Protein AF-A0A171AFI2-F1 (afdb_monomer)

Secondary structure (DSSP, 8-state):
--HHHHHHHHHHHHHHHHHHTTTTSPPPSSGGGTSHHHHHHHHHHHHHHHHHHSS-EEEEETTEEEEEE--HHHHHHHHHHHHHHHHHHIIIIIS-SSHHHHHHHHHHHHHHHHHHHTTS---SHHHHHHHHHHHHHHHHHHHHHHH-HHHHHS-HHHHHHHTTT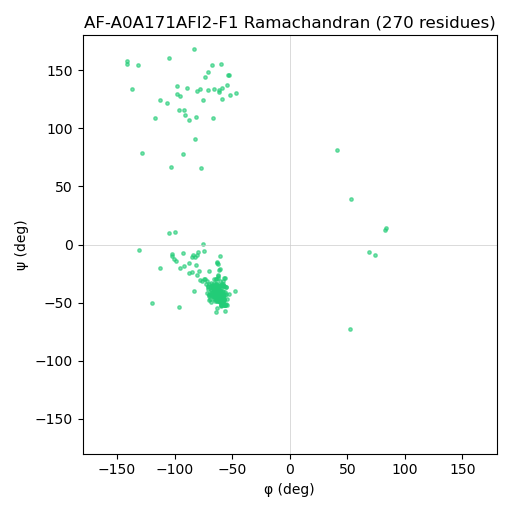-TTTT--HHHHHHHTT--HHHHHHHHHHHHHHHTT-HHHHHHHHH--SHHHHHHHHHHHHHHHHHHHHHHHHHHHHH-GGGHHHHHH-HHHHHHHHHHHHHHHH---

Foldseek 3Di:
DPPLLVLLVLLLVLLVLLLVLCPPVDQDPDPLLVPLSVLLVLLSVLSVVLSVLLDFDWDDDPPDTRDTARPLLSLLLSLLVSLLSLLLSCCQQFLDPDPLSNLLLVLLQLLLVLLVVVVDDQDDPVSVVVNVVSVVVNVVSVVSLVPRPVSVPDDPVQVVCSNNSNSCRPDDSLNSCVSLLFDSVLCVVSSVQSVCSVVVNVVVVVLVVVQPDHVSRSVSSVVSSLSSLLSSLSSVVRVCSSPVSSVVSLVVCVVSVVSSVVSVVVRNPDDD

Sequence (272 aa):
MLEKDKILNLLIEHSINIGNSLAGKGYPSSELKRYGEPLALKTVHHICSIQRLCVPKAFVHSTVLFQEVIDFPSIAALTRTALESYLTFNYIFVAPQSVEEKEFRYYCWDLAGYIERENFPTATEESVKRHAKEQEEKTEIFQKLACNSIYKNISAEGKKKILKGNWRVFKSWRDLAIESGLPKQYFDVIYSYMSSYSHSGRLCVMQIEQSRDIISQKAMADLYIQFCLEILARLIHDYILYMPDSKHVHEVNHEAAFYTELYYKIGNQIKF

Radius of gyration: 20.62 Å; Cα contacts (8 Å, |Δi|>4): 294; chains: 1; bounding box: 53×45×52 Å

pLDDT: mean 91.16, std 8.86, range [48.78, 98.38]

Solvent-accessible surface area (backbone atoms only — not comparable to full-atom values): 14743 Å² total; per-residue (Å²): 136,73,56,68,63,50,51,45,50,46,50,51,53,48,52,48,50,38,56,55,72,48,60,91,52,81,73,69,93,47,74,80,66,63,58,44,54,61,33,50,47,50,21,52,52,36,49,57,50,36,62,67,38,69,48,74,43,57,50,74,54,102,87,45,76,44,72,68,39,35,54,36,62,59,37,32,34,37,49,46,54,21,49,53,31,43,40,49,32,39,57,35,66,51,64,43,92,43,70,70,52,25,50,51,38,40,44,31,42,55,47,15,54,53,55,55,53,70,76,52,87,71,87,44,74,66,46,48,56,48,49,57,54,50,53,53,53,48,51,53,44,50,54,56,45,68,71,34,66,69,60,64,72,46,52,73,69,53,53,54,39,39,78,69,36,39,37,59,70,96,51,52,73,66,52,40,36,42,72,73,60,37,43,64,72,50,49,54,55,53,52,50,57,23,47,23,47,70,67,72,32,70,67,41,53,53,52,53,73,70,37,79,47,63,68,51,20,46,56,55,34,52,57,50,49,54,50,49,44,28,51,48,20,46,47,50,57,47,46,30,72,65,40,59,88,32,40,63,60,47,69,73,37,56,68,54,41,52,50,29,53,50,28,39,48,49,56,60,63,62,76,130

InterPro domains:
  IPR043733 Family of unknown function DUF5677 [PF18928] (72-201)

Mean predicted aligned error: 5.13 Å

Nearest PDB structures (foldseek):
  5etz-assembly1_A  TM=3.620E-01  e=1.457E-01  Natronomonas pharaonis DSM 2160
  7d7q-assembly1_B  TM=2.984E-01  e=4.195E-01  Salpingoeca rosetta
  7na8-assembly1_R  TM=2.366E-01  e=1.913E+00  Homo sapiens
  5vex-assembly1_A  TM=2.218E-01  e=2.764E+00  Homo sapiens

Organism: NCBI:txid681398

Structure (mmCIF, N/CA/C/O backbone):
data_AF-A0A171AFI2-F1
#
_entry.id   AF-A0A171AFI2-F1
#
loop_
_atom_site.group_PDB
_atom_site.id
_atom_site.type_symbol
_atom_site.label_atom_id
_atom_site.label_alt_id
_atom_site.label_comp_id
_atom_site.label_asym_id
_atom_site.label_entity_id
_atom_site.label_seq_id
_atom_site.pdbx_PDB_ins_code
_atom_site.Cartn_x
_atom_site.Cartn_y
_atom_site.Cartn_z
_atom_site.occupancy
_atom_site.B_iso_or_equiv
_atom_site.auth_seq_id
_atom_site.auth_comp_id
_atom_site.auth_asym_id
_atom_site.auth_atom_id
_atom_site.pdbx_PDB_model_num
ATOM 1 N N . MET A 1 1 ? 9.188 -3.418 -25.297 1.00 48.78 1 MET A N 1
ATOM 2 C CA . MET A 1 1 ? 9.674 -2.314 -24.436 1.00 48.78 1 MET A CA 1
ATOM 3 C C . MET A 1 1 ? 8.798 -1.052 -24.469 1.00 48.78 1 MET A C 1
ATOM 5 O O . MET A 1 1 ? 9.008 -0.200 -23.632 1.00 48.78 1 MET A O 1
ATOM 9 N N . LEU A 1 2 ? 7.812 -0.910 -25.373 1.00 60.53 2 LEU A N 1
ATOM 10 C CA . LEU A 1 2 ? 6.981 0.308 -25.479 1.00 60.53 2 LEU A CA 1
ATOM 11 C C . LEU A 1 2 ? 5.577 0.194 -24.862 1.00 60.53 2 LEU A C 1
ATOM 13 O O . LEU A 1 2 ? 4.879 1.194 -24.815 1.00 60.53 2 LEU A O 1
ATOM 17 N N . GLU A 1 3 ? 5.132 -0.990 -24.442 1.00 84.31 3 GLU A N 1
ATOM 18 C CA . GLU A 1 3 ? 3.712 -1.218 -24.134 1.00 84.31 3 GLU A CA 1
ATOM 19 C C . GLU A 1 3 ? 3.388 -1.070 -22.640 1.00 84.31 3 GLU A C 1
ATOM 21 O O . GLU A 1 3 ? 2.567 -0.233 -22.288 1.00 84.31 3 GLU A O 1
ATOM 26 N N . LYS A 1 4 ? 4.091 -1.783 -21.744 1.00 90.38 4 LYS A N 1
ATOM 27 C CA . LYS A 1 4 ? 3.838 -1.703 -20.290 1.00 90.38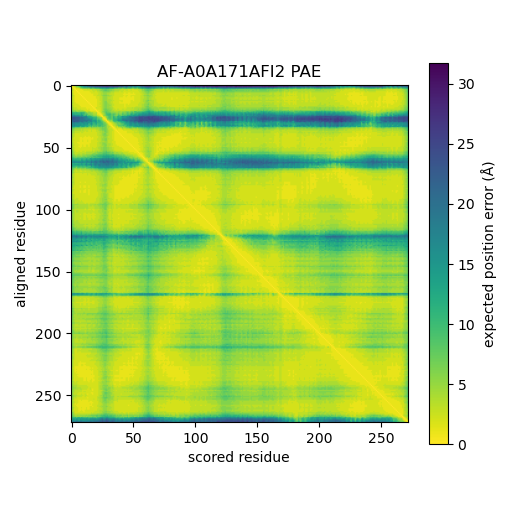 4 LYS A CA 1
ATOM 28 C C . LYS A 1 4 ? 4.042 -0.303 -19.716 1.00 90.38 4 LYS A C 1
ATOM 30 O O . LYS A 1 4 ? 3.234 0.132 -18.908 1.00 90.38 4 LYS A O 1
ATOM 35 N N . ASP A 1 5 ? 5.077 0.408 -20.160 1.00 90.88 5 ASP A N 1
ATOM 36 C CA . ASP A 1 5 ? 5.338 1.782 -19.718 1.00 90.88 5 ASP A CA 1
ATOM 37 C C . ASP A 1 5 ? 4.211 2.729 -20.168 1.00 90.88 5 ASP A C 1
ATOM 39 O O . ASP A 1 5 ? 3.743 3.554 -19.388 1.00 90.88 5 ASP A O 1
ATOM 43 N N . LYS A 1 6 ? 3.695 2.566 -21.396 1.00 93.81 6 LYS A N 1
ATOM 44 C CA . LYS A 1 6 ? 2.544 3.345 -21.883 1.00 93.81 6 LYS A CA 1
ATOM 45 C C . LYS A 1 6 ? 1.279 3.039 -21.088 1.00 93.81 6 LYS A C 1
ATOM 47 O O . LYS A 1 6 ? 0.591 3.968 -20.678 1.00 93.81 6 LYS A O 1
ATOM 52 N N . ILE A 1 7 ? 1.000 1.759 -20.841 1.00 96.94 7 ILE A N 1
ATOM 53 C CA . ILE A 1 7 ? -0.157 1.349 -20.039 1.00 96.94 7 ILE A CA 1
ATOM 54 C C . ILE A 1 7 ? -0.022 1.866 -18.599 1.00 96.94 7 ILE A C 1
ATOM 56 O O . ILE A 1 7 ? -1.003 2.322 -18.019 1.00 96.94 7 ILE A O 1
ATOM 60 N N . LEU A 1 8 ? 1.186 1.855 -18.024 1.00 97.00 8 LEU A N 1
ATOM 61 C CA . LEU A 1 8 ? 1.421 2.391 -16.685 1.00 97.00 8 LEU A CA 1
ATOM 62 C C . LEU A 1 8 ? 1.086 3.881 -16.635 1.00 97.00 8 LEU A C 1
ATOM 64 O O . LEU A 1 8 ? 0.372 4.308 -15.732 1.00 97.00 8 LEU A O 1
ATOM 68 N N . ASN A 1 9 ? 1.539 4.658 -17.623 1.00 96.62 9 ASN A N 1
ATOM 69 C CA . ASN A 1 9 ? 1.208 6.081 -17.721 1.00 96.62 9 ASN A CA 1
ATOM 70 C C . ASN A 1 9 ? -0.303 6.289 -17.843 1.00 96.62 9 ASN A C 1
ATOM 72 O O . ASN A 1 9 ? -0.858 7.100 -17.108 1.00 96.62 9 ASN A O 1
ATOM 76 N N . LEU A 1 10 ? -0.963 5.509 -18.703 1.00 97.69 10 LEU A N 1
ATOM 77 C CA . LEU A 1 10 ? -2.411 5.561 -18.890 1.00 97.69 10 LEU A CA 1
ATOM 78 C C . LEU A 1 10 ? -3.158 5.321 -17.571 1.00 97.69 10 LEU A C 1
ATOM 80 O O . LEU A 1 10 ? -4.051 6.089 -17.227 1.00 97.69 10 LEU A O 1
ATOM 84 N N . LEU A 1 11 ? -2.793 4.286 -16.807 1.00 98.25 11 LEU A N 1
ATOM 85 C CA . LEU A 1 11 ? -3.453 3.986 -15.532 1.00 98.25 11 LEU A CA 1
ATOM 86 C C . LEU A 1 11 ? -3.113 5.001 -14.430 1.00 98.25 11 LEU A C 1
ATOM 88 O O . LEU A 1 11 ? -3.964 5.271 -13.579 1.00 98.25 11 LEU A O 1
ATOM 92 N N . ILE A 1 12 ? -1.914 5.594 -14.442 1.00 98.06 12 ILE A N 1
ATOM 93 C CA . ILE A 1 12 ? -1.557 6.706 -13.546 1.00 98.06 12 ILE A CA 1
ATOM 94 C C . ILE A 1 12 ? -2.443 7.919 -13.845 1.00 98.06 12 ILE A C 1
ATOM 96 O O . ILE A 1 12 ? -3.104 8.429 -12.940 1.00 98.06 12 ILE A O 1
ATOM 100 N N . GLU A 1 13 ? -2.484 8.364 -15.102 1.00 97.44 13 GLU A N 1
ATOM 101 C CA . GLU A 1 13 ? -3.306 9.494 -15.542 1.00 97.44 13 GLU A CA 1
ATOM 102 C C . GLU A 1 13 ? -4.782 9.248 -15.235 1.00 97.44 13 GLU A C 1
ATOM 104 O O . GLU A 1 13 ? -5.463 10.118 -14.693 1.00 97.44 13 GLU A O 1
ATOM 109 N N . HIS A 1 14 ? -5.262 8.031 -15.492 1.00 97.56 14 HIS A N 1
ATOM 110 C CA . HIS A 1 14 ? -6.628 7.639 -15.178 1.00 97.56 14 HIS A CA 1
ATOM 111 C C . HIS A 1 14 ? -6.935 7.712 -13.678 1.00 97.56 14 HIS A C 1
ATOM 113 O O . HIS A 1 14 ? -7.956 8.275 -13.284 1.00 97.56 14 HIS A O 1
ATOM 119 N N . SER A 1 15 ? -6.031 7.218 -12.829 1.00 96.62 15 SER A N 1
ATOM 120 C CA . SER A 1 15 ? -6.172 7.294 -11.366 1.00 96.62 15 SER A CA 1
ATOM 121 C C . SER A 1 15 ? -6.204 8.745 -10.871 1.00 96.62 15 SER A C 1
ATOM 123 O O . SER A 1 15 ? -7.002 9.089 -9.999 1.00 96.62 15 SER A O 1
ATOM 125 N N . ILE A 1 16 ? -5.373 9.615 -11.457 1.00 94.88 16 ILE A N 1
ATOM 126 C CA . ILE A 1 16 ? -5.355 11.053 -11.157 1.00 94.88 16 ILE A CA 1
ATOM 127 C C . ILE A 1 16 ? -6.674 11.707 -11.586 1.00 94.88 16 ILE A C 1
ATOM 129 O O . ILE A 1 16 ? -7.252 12.471 -10.817 1.00 94.88 16 ILE A O 1
ATOM 133 N N . ASN A 1 17 ? -7.184 11.387 -12.776 1.00 94.50 17 ASN A N 1
ATOM 134 C CA . ASN A 1 17 ? -8.446 11.932 -13.280 1.00 94.50 17 ASN A CA 1
ATOM 135 C C . ASN A 1 17 ? -9.646 11.507 -12.423 1.00 94.50 17 ASN A C 1
ATOM 137 O O . ASN A 1 17 ? -10.507 12.336 -12.126 1.00 94.50 17 ASN A O 1
ATOM 141 N N . ILE A 1 18 ? -9.678 10.247 -11.972 1.00 93.25 18 ILE A N 1
ATOM 142 C CA . ILE A 1 18 ? -10.674 9.751 -11.012 1.00 93.25 18 ILE A CA 1
ATOM 143 C C . ILE A 1 18 ? -10.642 10.595 -9.732 1.00 93.25 18 ILE A C 1
ATOM 145 O O . ILE A 1 18 ? -11.683 11.122 -9.337 1.00 93.25 18 ILE A O 1
ATOM 149 N N . GLY A 1 19 ? -9.469 10.776 -9.115 1.00 89.25 19 GLY A N 1
ATOM 150 C CA . GLY A 1 19 ? -9.330 11.578 -7.892 1.00 89.25 19 GLY A CA 1
ATOM 151 C C . GLY A 1 19 ? -9.715 13.048 -8.097 1.00 89.25 19 GLY A C 1
ATOM 152 O O . GLY A 1 19 ? -10.542 13.590 -7.367 1.00 89.25 19 GLY A O 1
ATOM 153 N N . ASN A 1 20 ? -9.205 13.681 -9.157 1.00 89.56 20 ASN A N 1
ATOM 154 C CA . ASN A 1 20 ? -9.478 15.086 -9.475 1.00 89.56 20 ASN A CA 1
ATOM 155 C C . ASN A 1 20 ? -10.958 15.364 -9.764 1.00 89.56 20 ASN A C 1
ATOM 157 O O . ASN A 1 20 ? -11.423 16.476 -9.528 1.00 89.56 20 ASN A O 1
ATOM 161 N N . SER A 1 21 ? -11.724 14.374 -10.229 1.00 88.06 21 SER A N 1
ATOM 162 C CA . SER A 1 21 ? -13.168 14.532 -10.455 1.00 88.06 21 SER A CA 1
ATOM 163 C C . SER A 1 21 ? -13.970 14.817 -9.181 1.00 88.06 21 SER A C 1
ATOM 165 O O . SER A 1 21 ? -15.126 15.246 -9.259 1.00 88.06 21 SER A O 1
ATOM 167 N N . LEU A 1 22 ? -13.363 14.573 -8.018 1.00 82.19 22 LEU A N 1
ATOM 168 C CA . LEU A 1 22 ? -13.923 14.825 -6.697 1.00 82.19 22 LEU A CA 1
ATOM 169 C C . LEU A 1 22 ? -13.374 16.118 -6.077 1.00 82.19 22 LEU A C 1
ATOM 171 O O . LEU A 1 22 ? -13.939 16.613 -5.103 1.00 82.19 22 LEU A O 1
ATOM 175 N N . ALA A 1 23 ? -12.319 16.706 -6.651 1.00 78.81 23 ALA A N 1
ATOM 176 C CA . ALA A 1 23 ? -11.708 17.922 -6.134 1.00 78.81 23 ALA A CA 1
ATOM 177 C C . ALA A 1 2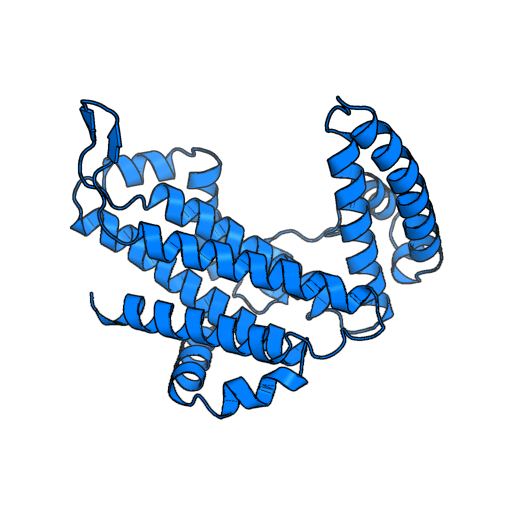3 ? -12.711 19.087 -6.136 1.00 78.81 23 ALA A C 1
ATOM 179 O O . ALA A 1 23 ? -13.402 19.349 -7.121 1.00 78.81 23 ALA A O 1
ATOM 180 N N . GLY A 1 24 ? -12.806 19.792 -5.007 1.00 69.50 24 GLY A N 1
ATOM 181 C CA . GLY A 1 24 ? -13.718 20.928 -4.839 1.00 69.50 24 GLY A CA 1
ATOM 182 C C . GLY A 1 24 ? -15.199 20.555 -4.688 1.00 69.50 24 GLY A C 1
ATOM 183 O O . GLY A 1 24 ? -15.994 21.418 -4.315 1.00 69.50 24 GLY A O 1
ATOM 184 N N . LYS A 1 25 ? -15.584 19.288 -4.896 1.00 69.06 25 LYS A N 1
ATOM 185 C CA . LYS A 1 25 ? -16.883 18.776 -4.448 1.00 69.06 25 LYS A CA 1
ATOM 186 C C . LYS A 1 25 ? -16.773 18.589 -2.935 1.00 69.06 25 LYS A C 1
ATOM 188 O O . LYS A 1 25 ? -15.825 17.967 -2.467 1.00 69.06 25 LYS A O 1
ATOM 193 N N . GLY A 1 26 ? -17.667 19.211 -2.163 1.00 59.34 26 GLY A N 1
ATOM 194 C CA . GLY 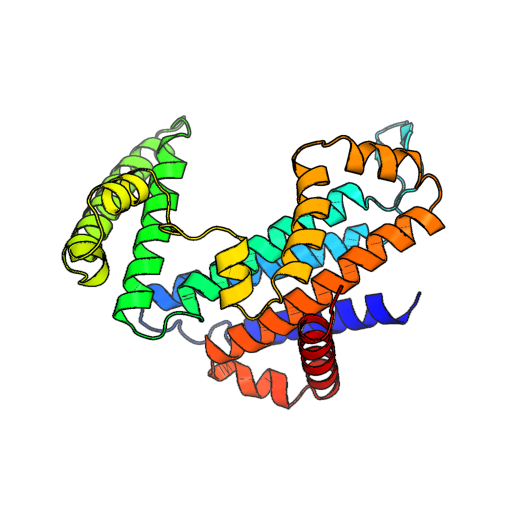A 1 26 ? -17.599 19.189 -0.698 1.00 59.34 26 GLY A CA 1
ATOM 195 C C . GLY A 1 26 ? -17.353 17.772 -0.171 1.00 59.34 26 GLY A C 1
ATOM 196 O O . GLY A 1 26 ? -18.023 16.834 -0.602 1.00 59.34 26 GLY A O 1
ATOM 197 N N . TYR A 1 27 ? -16.365 17.618 0.718 1.00 57.94 27 TYR A N 1
ATOM 198 C CA . TYR A 1 27 ? -16.017 16.315 1.286 1.00 57.94 27 TYR A CA 1
ATOM 199 C C 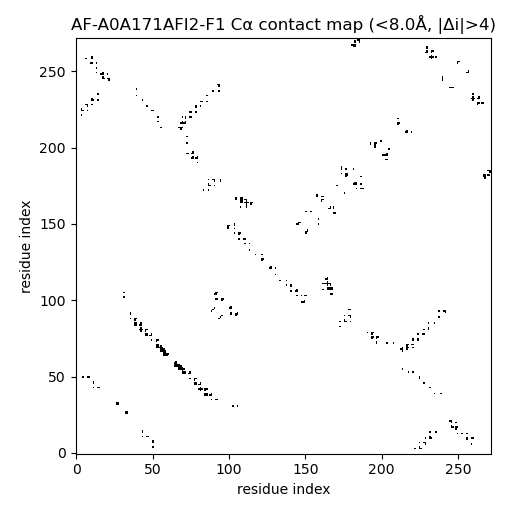. TYR A 1 27 ? -17.257 15.656 1.900 1.00 57.94 27 TYR A C 1
ATOM 201 O O . TYR A 1 27 ? -18.096 16.352 2.483 1.00 57.94 27 TYR A O 1
ATOM 209 N N . PRO A 1 28 ? -17.371 14.319 1.842 1.00 56.66 28 PRO A N 1
ATOM 210 C CA . PRO A 1 28 ? -18.424 13.633 2.565 1.00 56.66 28 PRO A CA 1
ATOM 211 C C . PRO A 1 28 ? -18.371 14.022 4.047 1.00 56.66 28 PRO A C 1
ATOM 213 O O . PRO A 1 28 ? -17.297 14.057 4.644 1.00 56.66 28 PRO A O 1
ATOM 216 N N . SER A 1 29 ? -19.531 14.276 4.648 1.00 55.28 29 SER A N 1
ATOM 217 C CA . SER A 1 29 ? -19.675 14.813 6.010 1.00 55.28 29 SER A CA 1
ATOM 218 C C . SER A 1 29 ? -19.077 13.948 7.134 1.00 55.28 29 SER A C 1
ATOM 220 O O . SER A 1 29 ? -19.000 14.405 8.270 1.00 55.28 29 SER A O 1
ATOM 222 N N . SER A 1 30 ? -18.650 12.712 6.853 1.00 65.00 30 SER A N 1
ATOM 223 C CA . SER A 1 30 ? -18.065 11.796 7.838 1.00 65.00 30 SER A CA 1
ATOM 224 C C . SER A 1 30 ? -16.533 11.847 7.839 1.00 65.00 30 SER A C 1
ATOM 226 O O . SER A 1 30 ? -15.920 11.574 6.803 1.00 65.00 30 SER A O 1
ATOM 228 N N . GLU A 1 31 ? -15.915 12.047 9.008 1.00 63.94 31 GLU A N 1
ATOM 229 C CA . GLU A 1 31 ? -14.453 12.014 9.219 1.00 63.94 31 GLU A CA 1
ATOM 230 C C . GLU A 1 31 ? -13.783 10.783 8.577 1.00 63.94 31 GLU A C 1
ATOM 232 O O . GLU A 1 31 ? -12.769 10.907 7.898 1.00 63.94 31 GLU A O 1
ATOM 237 N N . LEU A 1 32 ? -14.417 9.607 8.664 1.00 67.69 32 LEU A N 1
ATOM 238 C CA . LEU A 1 32 ? -13.957 8.337 8.075 1.00 67.69 32 LEU A CA 1
ATOM 239 C C . LEU A 1 32 ? -13.722 8.389 6.555 1.00 67.69 32 LEU A C 1
ATOM 241 O O . LEU A 1 32 ? -12.914 7.636 6.013 1.00 67.69 32 LEU A O 1
ATOM 245 N N . LYS A 1 33 ? -14.441 9.249 5.830 1.00 67.81 33 LYS A N 1
ATOM 246 C CA . LYS A 1 33 ? -14.285 9.388 4.374 1.00 67.81 33 LYS A CA 1
ATOM 247 C C . LYS A 1 33 ? -13.150 10.343 3.984 1.00 67.81 33 LYS A C 1
ATOM 249 O O . LYS A 1 33 ? -12.752 10.373 2.828 1.00 67.81 33 LYS A O 1
ATOM 254 N N . ARG A 1 34 ? -12.596 11.095 4.940 1.00 72.44 34 ARG A N 1
ATOM 255 C CA . ARG A 1 34 ? -11.490 12.029 4.695 1.00 72.44 34 ARG A CA 1
ATOM 256 C C . ARG A 1 34 ? -10.136 11.327 4.581 1.00 72.44 34 ARG A C 1
ATOM 258 O O . ARG A 1 34 ? -9.261 11.807 3.873 1.00 72.44 34 ARG A O 1
ATOM 265 N N . TYR A 1 35 ? -9.953 10.201 5.269 1.00 81.75 35 TYR A N 1
ATOM 266 C CA . TYR A 1 35 ? -8.636 9.566 5.408 1.00 81.75 35 TYR A CA 1
ATOM 267 C C . TYR A 1 35 ? -8.311 8.511 4.345 1.00 81.75 35 TYR A C 1
ATOM 269 O O . TYR A 1 35 ? -7.136 8.208 4.136 1.00 81.75 35 TYR A O 1
ATOM 277 N N . GLY A 1 36 ? -9.311 7.973 3.640 1.00 88.19 36 GLY A N 1
ATOM 278 C CA . GLY A 1 36 ? -9.063 6.980 2.592 1.00 88.19 36 GLY A CA 1
ATOM 279 C C . GLY A 1 36 ? -8.403 7.582 1.352 1.00 88.19 36 GLY A C 1
ATOM 280 O O . GLY A 1 36 ? -7.522 6.957 0.767 1.00 88.19 36 GLY A O 1
ATOM 281 N N . GLU A 1 37 ? -8.753 8.817 0.985 1.00 88.94 37 GLU A N 1
ATOM 282 C CA . GLU A 1 37 ? -8.164 9.490 -0.177 1.00 88.94 37 GLU A CA 1
ATOM 283 C C . GLU A 1 37 ? -6.649 9.737 -0.031 1.00 88.94 37 GLU A C 1
ATOM 285 O O . GLU A 1 37 ? -5.919 9.328 -0.933 1.00 88.94 37 GLU A O 1
ATOM 290 N N . PRO A 1 38 ? -6.121 10.294 1.080 1.00 90.50 38 PRO A N 1
ATOM 291 C CA . PRO A 1 38 ? -4.675 10.408 1.276 1.00 90.50 38 PRO A CA 1
ATOM 292 C C . PRO A 1 38 ? -3.916 9.077 1.158 1.00 90.50 38 PRO A C 1
ATOM 294 O O . PRO A 1 38 ? -2.804 9.051 0.628 1.00 90.50 38 PRO A O 1
ATOM 297 N N . LEU A 1 39 ? -4.497 7.962 1.616 1.00 92.38 39 LEU A N 1
ATOM 298 C CA . LEU A 1 39 ? -3.882 6.634 1.492 1.00 92.38 39 LEU A CA 1
ATOM 299 C C . LEU A 1 39 ? -3.897 6.108 0.050 1.00 92.38 39 LEU A C 1
ATOM 301 O O . LEU A 1 39 ? -2.889 5.569 -0.419 1.00 92.38 39 LEU A O 1
ATOM 305 N N . ALA A 1 40 ? -5.002 6.302 -0.673 1.00 94.62 40 ALA A N 1
ATOM 306 C CA . ALA A 1 40 ? -5.077 6.001 -2.100 1.00 94.62 40 ALA A CA 1
ATOM 307 C C . ALA A 1 40 ? -4.058 6.840 -2.893 1.00 94.62 40 ALA A C 1
ATOM 309 O O . ALA A 1 40 ? -3.266 6.300 -3.667 1.00 94.62 40 ALA A O 1
ATOM 310 N N . LEU A 1 41 ? -3.991 8.145 -2.618 1.00 94.06 41 LEU A N 1
ATOM 311 C CA . LEU A 1 41 ? -3.058 9.072 -3.255 1.00 94.06 41 LEU A CA 1
ATOM 312 C C . LEU A 1 41 ? -1.598 8.706 -2.973 1.00 94.06 41 LEU A C 1
ATOM 314 O O . LEU A 1 41 ? -0.766 8.747 -3.878 1.00 94.06 41 LEU A O 1
ATOM 318 N N . LYS A 1 42 ? -1.276 8.287 -1.744 1.00 96.38 42 LYS A N 1
ATOM 319 C CA . LYS A 1 42 ? 0.060 7.788 -1.392 1.00 96.38 42 LYS A CA 1
ATOM 320 C C . LYS A 1 42 ? 0.486 6.630 -2.302 1.00 96.38 42 LYS A C 1
ATOM 322 O O . LYS A 1 42 ? 1.622 6.614 -2.773 1.00 96.38 42 LYS A O 1
ATOM 327 N N . THR A 1 43 ? -0.423 5.698 -2.593 1.00 98.12 43 THR A N 1
ATOM 328 C CA . THR A 1 43 ? -0.167 4.588 -3.527 1.00 98.12 43 THR A CA 1
ATOM 329 C C . THR A 1 43 ? 0.173 5.112 -4.924 1.00 98.12 43 THR A C 1
ATOM 331 O O . THR A 1 43 ? 1.206 4.740 -5.481 1.00 98.12 43 THR A O 1
ATOM 334 N N . VAL A 1 44 ? -0.634 6.038 -5.458 1.00 97.88 44 VAL A N 1
ATOM 335 C CA . VAL A 1 44 ? -0.394 6.661 -6.773 1.00 97.88 44 VAL A CA 1
ATOM 336 C C . VAL A 1 44 ? 0.949 7.400 -6.800 1.00 97.88 44 VAL A C 1
ATOM 338 O O . VAL A 1 44 ? 1.724 7.227 -7.735 1.00 97.88 44 VAL A O 1
ATOM 341 N N . HIS A 1 45 ? 1.292 8.158 -5.755 1.00 97.88 45 HIS A N 1
ATOM 342 C CA . HIS A 1 45 ? 2.570 8.872 -5.658 1.00 97.88 45 HIS A CA 1
ATOM 343 C C . HIS A 1 45 ? 3.792 7.945 -5.683 1.00 97.88 45 HIS A C 1
ATOM 345 O O . HIS A 1 45 ? 4.787 8.257 -6.350 1.00 97.88 45 HIS A O 1
ATOM 351 N N . HIS A 1 46 ? 3.736 6.805 -4.988 1.00 98.31 46 HIS A N 1
ATOM 352 C CA . HIS A 1 46 ? 4.803 5.806 -5.063 1.00 98.31 46 HIS A CA 1
ATOM 353 C C . HIS A 1 46 ? 4.963 5.280 -6.491 1.00 98.31 46 HIS A C 1
ATOM 355 O O . HIS A 1 46 ? 6.086 5.207 -6.987 1.00 98.31 46 HIS A O 1
ATOM 361 N N . ILE A 1 47 ? 3.858 5.012 -7.187 1.00 98.31 47 ILE A N 1
ATOM 362 C CA . ILE A 1 47 ? 3.879 4.488 -8.557 1.00 98.31 47 ILE A CA 1
ATOM 363 C C . ILE A 1 47 ? 4.358 5.538 -9.573 1.00 98.31 47 ILE A C 1
ATOM 365 O O . ILE A 1 47 ? 5.179 5.223 -10.433 1.00 98.31 47 ILE A O 1
ATOM 369 N N . CYS A 1 48 ? 3.985 6.811 -9.415 1.00 97.75 48 CYS A N 1
ATOM 370 C CA . CYS A 1 48 ? 4.575 7.917 -10.180 1.00 97.75 48 CYS A CA 1
ATOM 371 C C . CYS A 1 48 ? 6.093 8.032 -9.962 1.00 97.75 48 CYS A C 1
ATOM 373 O O . CYS A 1 48 ? 6.842 8.379 -10.876 1.00 97.75 48 CYS A O 1
ATOM 375 N N . SER A 1 49 ? 6.572 7.763 -8.744 1.00 97.81 49 SER A N 1
ATOM 376 C CA . SER A 1 49 ? 8.009 7.779 -8.445 1.00 97.81 49 SER A CA 1
ATOM 377 C C . SER A 1 49 ? 8.722 6.605 -9.117 1.00 97.81 49 SER A C 1
ATOM 379 O O . SER A 1 49 ? 9.762 6.802 -9.740 1.00 97.81 49 SER A O 1
ATOM 381 N N . ILE A 1 50 ? 8.121 5.412 -9.076 1.00 97.38 50 ILE A N 1
ATOM 382 C CA . ILE A 1 50 ? 8.607 4.210 -9.768 1.00 97.38 50 ILE A CA 1
ATOM 383 C C . ILE A 1 50 ? 8.724 4.448 -11.276 1.00 97.38 50 ILE A C 1
ATOM 385 O O . ILE A 1 50 ? 9.781 4.190 -11.847 1.00 97.38 50 ILE A O 1
ATOM 389 N N . GLN A 1 51 ? 7.693 5.009 -11.913 1.00 95.62 51 GLN A N 1
ATOM 390 C CA . GLN A 1 51 ? 7.703 5.351 -13.341 1.00 95.62 51 GLN A CA 1
ATOM 391 C C . GLN A 1 51 ? 8.928 6.208 -13.710 1.00 95.62 51 GLN A C 1
ATOM 393 O O . GLN A 1 51 ? 9.604 5.947 -14.704 1.00 95.62 51 GLN A O 1
ATOM 398 N N . ARG A 1 52 ? 9.280 7.195 -12.874 1.00 94.38 52 ARG A N 1
ATOM 399 C CA . ARG A 1 52 ? 10.451 8.065 -13.093 1.00 94.38 52 ARG A CA 1
ATOM 400 C C . ARG A 1 52 ? 11.800 7.366 -12.916 1.00 94.38 52 ARG A C 1
ATOM 402 O O . ARG A 1 52 ? 12.795 7.886 -13.431 1.00 94.38 52 ARG A O 1
ATOM 409 N N . LEU A 1 53 ? 11.846 6.265 -12.167 1.00 94.81 53 LEU A N 1
ATOM 410 C CA . LEU A 1 53 ? 13.046 5.451 -11.941 1.00 94.81 53 LEU A CA 1
ATOM 411 C C . LEU A 1 53 ? 13.240 4.377 -13.019 1.00 94.81 53 LEU A C 1
ATOM 413 O O . LEU A 1 53 ? 14.337 3.848 -13.151 1.00 94.81 53 LEU A O 1
ATOM 417 N N . CYS A 1 54 ? 12.206 4.074 -13.810 1.00 92.75 54 CYS A N 1
ATOM 418 C CA . CYS A 1 54 ? 12.269 3.078 -14.885 1.00 92.75 54 CYS A CA 1
ATOM 419 C C . CYS A 1 54 ? 13.035 3.558 -16.131 1.00 92.75 54 CYS A C 1
ATOM 421 O O . CYS A 1 54 ? 13.232 2.783 -17.067 1.00 92.75 54 CYS A O 1
ATOM 423 N N . VAL A 1 55 ? 13.456 4.825 -16.152 1.00 91.19 55 VAL A N 1
ATOM 424 C CA . VAL A 1 55 ? 14.266 5.420 -17.219 1.00 91.19 55 VAL A CA 1
ATOM 425 C C . VAL A 1 55 ? 15.735 5.406 -16.786 1.00 91.19 55 VAL A C 1
ATOM 427 O O . VAL A 1 55 ? 16.012 5.898 -15.687 1.00 91.19 55 VAL A O 1
ATOM 430 N N . PRO A 1 56 ? 16.667 4.899 -17.620 1.00 91.69 56 PRO A N 1
ATOM 431 C CA . PRO A 1 56 ? 18.097 4.970 -17.343 1.00 91.69 56 PRO A CA 1
ATOM 432 C C . PRO A 1 56 ? 18.524 6.403 -17.031 1.00 91.69 56 PRO A C 1
ATOM 434 O O . PRO A 1 56 ? 18.184 7.338 -17.760 1.00 91.69 56 PRO A O 1
ATOM 437 N N . LYS A 1 57 ? 19.228 6.585 -15.914 1.00 89.31 57 LYS A N 1
ATOM 438 C CA . LYS A 1 57 ? 19.755 7.885 -15.500 1.00 89.31 57 LYS A CA 1
ATOM 439 C C . LYS A 1 57 ? 21.169 7.723 -14.984 1.00 89.31 57 LYS A C 1
ATOM 441 O O . LYS A 1 57 ? 21.448 6.851 -14.166 1.00 89.31 57 LYS A O 1
ATOM 446 N N . ALA A 1 58 ? 22.055 8.598 -15.439 1.00 86.94 58 ALA A N 1
ATOM 447 C CA . ALA A 1 58 ? 23.351 8.772 -14.809 1.00 86.94 58 ALA A CA 1
ATOM 448 C C . ALA A 1 58 ? 23.199 9.674 -13.578 1.00 86.94 58 ALA A C 1
ATOM 450 O O . ALA A 1 58 ? 22.580 10.739 -13.656 1.00 86.94 58 ALA A O 1
ATOM 451 N N . PHE A 1 59 ? 23.773 9.269 -12.445 1.00 81.75 59 PHE A N 1
ATOM 452 C CA . PHE A 1 59 ? 23.828 10.139 -11.271 1.00 81.75 59 PHE A CA 1
ATOM 453 C C . PHE A 1 59 ? 25.074 11.012 -11.363 1.00 81.75 59 PHE A C 1
ATOM 455 O O . PHE A 1 59 ? 26.197 10.545 -11.188 1.00 81.75 59 PHE A O 1
ATOM 462 N N . VAL A 1 60 ? 24.873 12.293 -11.656 1.00 81.81 60 VAL A N 1
ATOM 463 C CA . VAL A 1 60 ? 25.950 13.284 -11.664 1.00 81.81 60 VAL A CA 1
ATOM 464 C C . VAL A 1 60 ? 26.021 13.914 -10.281 1.00 81.81 60 VAL A C 1
ATOM 466 O O . VAL A 1 60 ? 25.089 14.603 -9.869 1.00 81.81 60 VAL A O 1
ATOM 469 N N . HIS A 1 61 ? 27.127 13.708 -9.570 1.00 80.81 61 HIS A N 1
ATOM 470 C CA . HIS A 1 61 ? 27.405 14.430 -8.333 1.00 80.81 61 HIS A CA 1
ATOM 471 C C . HIS A 1 61 ? 28.667 15.268 -8.500 1.00 80.81 61 HIS A C 1
ATOM 473 O O . HIS A 1 61 ? 29.768 14.722 -8.515 1.00 80.81 61 HIS A O 1
ATOM 479 N N . SER A 1 62 ? 28.487 16.592 -8.576 1.00 82.81 62 SER A N 1
ATOM 480 C CA . SER A 1 62 ? 29.519 17.638 -8.712 1.00 82.81 62 SER A CA 1
ATOM 481 C C . SER A 1 62 ? 30.517 17.433 -9.858 1.00 82.81 62 SER A C 1
ATOM 483 O O . SER A 1 62 ? 30.471 18.143 -10.855 1.00 82.81 62 SER A O 1
ATOM 485 N N . THR A 1 63 ? 31.426 16.478 -9.711 1.00 81.12 63 THR A N 1
ATOM 486 C CA . THR A 1 63 ? 32.539 16.177 -10.619 1.00 81.12 63 THR A CA 1
ATOM 487 C C . THR A 1 63 ? 32.633 14.691 -10.962 1.00 81.12 63 THR A C 1
ATOM 489 O O . THR A 1 63 ? 33.464 14.304 -11.780 1.00 81.12 63 THR A O 1
ATOM 492 N N . VAL A 1 64 ? 31.792 13.852 -10.351 1.00 74.12 64 VAL A N 1
ATOM 493 C CA . VAL A 1 64 ? 31.790 12.400 -10.518 1.00 74.12 64 VAL A CA 1
ATOM 494 C C . VAL A 1 64 ? 30.510 11.984 -11.228 1.00 74.12 64 VAL A C 1
ATOM 496 O O . VAL A 1 64 ? 29.400 12.290 -10.787 1.00 74.12 64 VAL A O 1
ATOM 499 N N . LEU A 1 65 ? 30.686 11.273 -12.338 1.00 75.75 65 LEU A N 1
ATOM 500 C CA . LEU A 1 65 ? 29.614 10.599 -13.049 1.00 75.75 65 LEU A CA 1
ATOM 501 C C . LEU A 1 65 ? 29.499 9.180 -12.496 1.00 75.75 65 LEU A C 1
ATOM 503 O O . LEU A 1 65 ? 30.391 8.356 -12.698 1.00 75.75 65 LEU A O 1
ATOM 507 N N . PHE A 1 66 ? 28.407 8.890 -11.800 1.00 77.69 66 PHE A N 1
ATOM 508 C CA . PHE A 1 66 ? 28.004 7.511 -11.577 1.00 77.69 66 PHE A CA 1
ATOM 509 C C . PHE A 1 66 ? 27.432 6.952 -12.881 1.00 77.69 66 PHE A C 1
ATOM 511 O O . PHE A 1 66 ? 26.779 7.679 -13.636 1.00 77.69 66 PHE A O 1
ATOM 518 N N . GLN A 1 67 ? 27.679 5.669 -13.137 1.00 81.56 67 GLN A N 1
ATOM 519 C CA . GLN A 1 67 ? 27.217 4.998 -14.348 1.00 81.56 67 GLN A CA 1
ATOM 520 C C . GLN A 1 67 ? 25.706 5.188 -14.541 1.00 81.56 67 GLN A C 1
ATOM 522 O O . GLN A 1 67 ? 24.943 5.251 -13.574 1.00 81.56 67 GLN A O 1
ATOM 527 N N . GLU A 1 68 ? 25.282 5.280 -15.800 1.00 90.31 68 GLU A N 1
ATOM 528 C CA . GLU A 1 68 ? 23.867 5.212 -16.141 1.00 90.31 68 GLU A CA 1
ATOM 529 C C . GLU A 1 68 ? 23.286 3.879 -15.664 1.00 90.31 68 GLU A C 1
ATOM 531 O O . GLU A 1 68 ? 23.806 2.812 -15.993 1.00 90.31 68 GLU A O 1
ATOM 536 N N . VAL A 1 69 ? 22.224 3.952 -14.864 1.00 92.94 69 VAL A N 1
ATOM 537 C CA . VAL A 1 69 ? 21.553 2.778 -14.305 1.00 92.94 69 VAL A CA 1
ATOM 538 C C . VAL A 1 69 ? 20.043 2.974 -14.289 1.00 92.94 69 VAL A C 1
ATOM 540 O O . VAL A 1 69 ? 19.538 4.098 -14.236 1.00 92.94 69 VAL A O 1
ATOM 543 N N . ILE A 1 70 ? 19.318 1.860 -14.297 1.00 95.12 70 ILE A N 1
ATOM 544 C CA . ILE A 1 70 ? 17.931 1.795 -13.839 1.00 95.12 70 ILE A CA 1
ATOM 545 C C . ILE A 1 70 ? 17.974 1.306 -12.392 1.00 95.12 70 ILE A C 1
ATOM 547 O O . ILE A 1 70 ? 18.383 0.175 -12.122 1.00 95.12 70 ILE A O 1
ATOM 551 N N . ASP A 1 71 ? 17.544 2.153 -11.458 1.00 94.38 71 ASP A N 1
ATOM 552 C CA . ASP A 1 71 ? 17.555 1.862 -10.020 1.00 94.38 71 ASP A CA 1
ATOM 553 C C . ASP A 1 71 ? 16.403 0.918 -9.626 1.00 94.38 71 ASP A C 1
ATOM 555 O O . ASP A 1 71 ? 15.450 1.273 -8.924 1.00 94.38 71 ASP A O 1
ATOM 559 N N . PHE A 1 72 ? 16.476 -0.319 -10.125 1.00 95.50 72 PHE A N 1
ATOM 560 C CA . PHE A 1 72 ? 15.512 -1.365 -9.811 1.00 95.50 72 PHE A CA 1
ATOM 561 C C . PHE A 1 72 ? 15.465 -1.747 -8.317 1.00 95.50 72 PHE A C 1
ATOM 563 O O . PHE A 1 72 ? 14.382 -2.133 -7.871 1.00 95.50 72 PHE A O 1
ATOM 570 N N . PRO A 1 73 ? 16.544 -1.625 -7.507 1.00 95.69 73 PRO A N 1
ATOM 571 C CA . PRO A 1 73 ? 16.447 -1.802 -6.059 1.00 95.69 73 PRO A CA 1
ATOM 572 C C . PRO A 1 73 ? 15.488 -0.809 -5.396 1.00 95.69 73 PRO A C 1
ATOM 574 O O . PRO A 1 73 ? 14.619 -1.224 -4.622 1.00 95.69 73 PRO A O 1
ATOM 577 N N . SER A 1 74 ? 15.581 0.481 -5.736 1.00 96.06 74 SER A N 1
ATOM 578 C CA . SER A 1 74 ? 14.639 1.489 -5.235 1.00 96.06 74 SER A CA 1
ATOM 579 C C . SER A 1 74 ? 13.226 1.265 -5.769 1.00 96.06 74 SER A C 1
ATOM 581 O O . SER A 1 74 ? 12.260 1.408 -5.017 1.00 96.06 74 SER A O 1
ATOM 583 N N . ILE A 1 75 ? 13.083 0.850 -7.034 1.00 97.25 75 ILE A N 1
ATOM 584 C CA . ILE A 1 75 ? 11.781 0.465 -7.600 1.00 97.25 75 ILE A CA 1
ATOM 585 C C . ILE A 1 75 ? 11.149 -0.670 -6.781 1.00 97.25 75 ILE A C 1
ATOM 587 O O . ILE A 1 75 ? 9.975 -0.573 -6.424 1.00 97.25 75 ILE A O 1
ATOM 591 N N . ALA A 1 76 ? 11.904 -1.715 -6.430 1.00 97.38 76 ALA A N 1
ATOM 592 C CA . ALA A 1 76 ? 11.407 -2.838 -5.635 1.00 97.38 76 ALA A CA 1
ATOM 593 C C . ALA A 1 76 ? 10.912 -2.388 -4.250 1.00 97.38 76 ALA A C 1
ATOM 595 O O . ALA A 1 76 ? 9.810 -2.749 -3.826 1.00 97.38 76 ALA A O 1
ATOM 596 N N . ALA A 1 77 ? 11.700 -1.554 -3.561 1.00 97.75 77 ALA A N 1
ATOM 597 C CA . ALA A 1 77 ? 11.337 -1.011 -2.255 1.00 97.75 77 ALA A CA 1
ATOM 598 C C . ALA A 1 77 ? 10.069 -0.143 -2.328 1.00 97.75 77 ALA A C 1
ATOM 600 O O . ALA A 1 77 ? 9.148 -0.329 -1.532 1.00 97.75 77 ALA A O 1
ATOM 601 N N . LEU A 1 78 ? 9.977 0.749 -3.320 1.00 98.19 78 LEU A N 1
ATOM 602 C CA . LEU A 1 78 ? 8.796 1.587 -3.535 1.00 98.19 78 LEU A CA 1
ATOM 603 C C . LEU A 1 78 ? 7.566 0.769 -3.935 1.00 98.19 78 LEU A C 1
ATOM 605 O O . LEU A 1 78 ? 6.461 1.103 -3.512 1.00 98.19 78 LEU A O 1
ATOM 609 N N . THR A 1 79 ? 7.738 -0.311 -4.703 1.00 98.06 79 THR A N 1
ATOM 610 C CA . THR A 1 79 ? 6.633 -1.198 -5.104 1.00 98.06 79 THR A CA 1
ATOM 611 C C . THR A 1 79 ? 6.026 -1.876 -3.879 1.00 98.06 79 THR A C 1
ATOM 613 O O . THR A 1 79 ? 4.802 -1.916 -3.740 1.00 98.06 79 THR A O 1
ATOM 616 N N . ARG A 1 80 ? 6.857 -2.313 -2.919 1.00 97.56 80 ARG A N 1
ATOM 617 C CA . ARG A 1 80 ? 6.371 -2.791 -1.616 1.00 97.56 80 ARG A CA 1
ATOM 618 C C . ARG A 1 80 ? 5.596 -1.708 -0.878 1.00 97.56 80 ARG A C 1
ATOM 620 O O . ARG A 1 80 ? 4.511 -1.986 -0.378 1.00 97.56 80 ARG A O 1
ATOM 627 N N . THR A 1 81 ? 6.123 -0.487 -0.804 1.00 98.00 81 THR A N 1
ATOM 628 C CA . THR A 1 81 ? 5.434 0.608 -0.106 1.00 98.00 81 THR A CA 1
ATOM 629 C C . THR A 1 81 ? 4.104 0.970 -0.774 1.00 98.00 81 THR A C 1
ATOM 631 O O . THR A 1 81 ? 3.129 1.249 -0.073 1.00 98.00 81 THR A O 1
ATOM 634 N N . ALA A 1 82 ? 4.026 0.918 -2.107 1.00 98.38 82 ALA A N 1
ATOM 635 C CA . ALA A 1 82 ? 2.783 1.089 -2.856 1.00 98.38 82 ALA A CA 1
ATOM 636 C C . ALA A 1 82 ? 1.774 -0.020 -2.518 1.00 98.38 82 ALA A C 1
ATOM 638 O O . ALA A 1 82 ? 0.637 0.284 -2.161 1.00 98.38 82 ALA A O 1
ATOM 639 N N . LEU A 1 83 ? 2.204 -1.288 -2.534 1.00 98.00 83 LEU A N 1
ATOM 640 C CA . LEU A 1 83 ? 1.363 -2.432 -2.174 1.00 98.00 83 LEU A CA 1
ATOM 641 C C . LEU A 1 83 ? 0.832 -2.319 -0.741 1.00 98.00 83 LEU A C 1
ATOM 643 O O . LEU A 1 83 ? -0.364 -2.445 -0.515 1.00 98.00 83 LEU A O 1
ATOM 647 N N . GLU A 1 84 ? 1.697 -2.042 0.233 1.00 98.12 84 GLU A N 1
ATOM 648 C CA . GLU A 1 84 ? 1.305 -1.895 1.638 1.00 98.12 84 GLU A CA 1
ATOM 649 C C . GLU A 1 84 ? 0.349 -0.712 1.857 1.00 98.12 84 GLU A C 1
ATOM 651 O O . GLU A 1 84 ? -0.583 -0.808 2.662 1.00 98.12 84 GLU A O 1
ATOM 656 N N . SER A 1 85 ? 0.534 0.386 1.118 1.00 98.12 85 SER A N 1
ATOM 657 C CA . SER A 1 85 ? -0.375 1.540 1.156 1.00 98.12 85 SER A CA 1
ATOM 658 C C . SER A 1 85 ? -1.753 1.182 0.590 1.00 98.12 85 SER A C 1
ATOM 660 O O . SER A 1 85 ? -2.761 1.474 1.235 1.00 98.12 85 SER A O 1
ATOM 662 N N . TYR A 1 86 ? -1.802 0.468 -0.539 1.00 98.25 86 TYR A N 1
ATOM 663 C CA . TYR A 1 86 ? -3.044 -0.056 -1.112 1.00 98.25 86 TYR A CA 1
ATOM 664 C C . TYR A 1 86 ? -3.752 -1.034 -0.162 1.00 98.25 86 TYR A C 1
ATOM 666 O O . TYR A 1 86 ? -4.935 -0.865 0.119 1.00 98.25 86 TYR A O 1
ATOM 674 N N . LEU A 1 87 ? -3.036 -2.017 0.395 1.00 98.06 87 LEU A N 1
ATOM 675 C CA . LEU A 1 87 ? -3.619 -2.996 1.320 1.00 98.06 87 LEU A CA 1
ATOM 676 C C . LEU A 1 87 ? -4.169 -2.334 2.586 1.00 98.06 87 LEU A C 1
ATOM 678 O O . LEU A 1 87 ? -5.199 -2.753 3.108 1.00 98.06 87 LEU A O 1
ATOM 682 N N . THR A 1 88 ? -3.505 -1.282 3.066 1.00 98.00 88 THR A N 1
ATOM 683 C CA . THR A 1 88 ? -3.995 -0.473 4.189 1.00 98.00 88 THR A CA 1
ATOM 684 C C . THR A 1 88 ? -5.283 0.262 3.816 1.00 98.00 88 THR A C 1
ATOM 686 O O . THR A 1 88 ? -6.254 0.207 4.569 1.00 98.00 88 THR A O 1
ATOM 689 N N . PHE A 1 89 ? -5.323 0.903 2.641 1.00 97.56 89 PHE A N 1
ATOM 690 C CA . PHE A 1 89 ? -6.527 1.555 2.122 1.00 97.56 89 PHE A CA 1
ATOM 691 C C . PHE A 1 89 ? -7.701 0.572 2.004 1.00 97.56 89 PHE A C 1
ATOM 693 O O . PHE A 1 89 ? -8.769 0.820 2.568 1.00 97.56 89 PHE A O 1
ATOM 700 N N . ASN A 1 90 ? -7.490 -0.565 1.337 1.00 97.44 90 ASN A N 1
ATOM 701 C CA . ASN A 1 90 ? -8.511 -1.589 1.156 1.00 97.44 90 ASN A CA 1
ATOM 702 C C . ASN A 1 90 ? -9.017 -2.110 2.514 1.00 97.44 90 ASN A C 1
ATOM 704 O O . ASN A 1 90 ? -10.218 -2.049 2.778 1.00 97.44 90 ASN A O 1
ATOM 708 N N . TYR A 1 91 ? -8.115 -2.523 3.412 1.00 97.50 91 TYR A N 1
ATOM 709 C CA . TYR A 1 91 ? -8.480 -3.084 4.716 1.00 97.50 91 TYR A CA 1
ATOM 710 C C . TYR A 1 91 ? -9.321 -2.130 5.569 1.00 97.50 91 TYR A C 1
ATOM 712 O O . TYR A 1 91 ? -10.265 -2.571 6.224 1.00 97.50 91 TYR A O 1
ATOM 720 N N . ILE A 1 92 ? -8.988 -0.838 5.591 1.00 95.81 92 ILE A N 1
ATOM 721 C CA . ILE A 1 92 ? -9.673 0.125 6.459 1.00 95.81 92 ILE A CA 1
ATOM 722 C C . ILE A 1 92 ? -10.969 0.624 5.820 1.00 95.81 92 ILE A C 1
ATOM 724 O O . ILE A 1 92 ? -11.960 0.803 6.525 1.00 95.81 92 ILE A O 1
ATOM 728 N N . PHE A 1 93 ? -10.987 0.875 4.507 1.00 94.75 93 PHE A N 1
ATOM 729 C CA . PHE A 1 93 ? -12.062 1.662 3.896 1.00 94.75 93 PHE A CA 1
ATOM 730 C C . PHE A 1 93 ? -12.987 0.893 2.956 1.00 94.75 93 PHE A C 1
ATOM 732 O O . PHE A 1 93 ? -14.106 1.378 2.751 1.00 94.75 93 PHE A O 1
ATOM 739 N N . VAL A 1 94 ? -12.559 -0.258 2.428 1.00 95.19 94 VAL A N 1
ATOM 740 C CA . VAL A 1 94 ? -13.266 -0.988 1.358 1.00 95.19 94 VAL A CA 1
ATOM 741 C C . VAL A 1 94 ? -13.687 -2.391 1.789 1.00 95.19 94 VAL A C 1
ATOM 743 O O . VAL A 1 94 ? -14.855 -2.735 1.663 1.00 95.19 94 VAL A O 1
ATOM 746 N N . ALA A 1 95 ? -12.772 -3.178 2.353 1.00 95.88 95 ALA A N 1
ATOM 747 C CA . ALA A 1 95 ? -13.032 -4.538 2.817 1.00 95.88 95 ALA A CA 1
ATOM 748 C C . ALA A 1 95 ? -14.048 -4.688 3.973 1.00 95.88 95 ALA A C 1
ATOM 750 O O . ALA A 1 95 ? -14.682 -5.746 4.033 1.00 95.88 95 ALA A O 1
ATOM 751 N N . PRO A 1 96 ? -14.232 -3.721 4.901 1.00 95.12 96 PRO A N 1
ATOM 752 C CA . PRO A 1 96 ? -15.195 -3.880 5.990 1.00 95.12 96 PRO A CA 1
ATOM 753 C C . PRO A 1 96 ? -16.616 -4.112 5.483 1.00 95.12 96 PRO A C 1
ATOM 755 O O . PRO A 1 96 ? -17.102 -3.382 4.622 1.00 95.12 96 PRO A O 1
ATOM 758 N N . GLN A 1 97 ? -17.308 -5.085 6.071 1.00 94.31 97 GLN A N 1
ATOM 759 C CA . GLN A 1 97 ? -18.666 -5.466 5.664 1.00 94.31 97 GLN A CA 1
ATOM 760 C C . GLN A 1 97 ? -19.752 -4.725 6.457 1.00 94.31 97 GLN A C 1
ATOM 762 O O . GLN A 1 97 ? -20.939 -4.828 6.154 1.00 94.31 97 GLN A O 1
ATOM 767 N N . SER A 1 98 ? -19.361 -3.968 7.485 1.00 94.62 98 SER A N 1
ATOM 768 C CA . SER A 1 98 ? -20.264 -3.158 8.303 1.00 94.62 98 SER A CA 1
ATOM 769 C C . SER A 1 98 ? -19.637 -1.817 8.682 1.00 94.62 98 SER A C 1
ATOM 771 O O . SER A 1 98 ? -18.413 -1.663 8.703 1.00 94.62 98 SER A O 1
ATOM 773 N N . VAL A 1 99 ? -20.486 -0.842 9.021 1.00 92.31 99 VAL A N 1
ATOM 774 C CA . VAL A 1 99 ? -20.042 0.459 9.551 1.00 92.31 99 VAL A CA 1
ATOM 775 C C . VAL A 1 99 ? -19.247 0.270 10.843 1.00 92.31 99 VAL A C 1
ATOM 777 O O . VAL A 1 99 ? -18.183 0.862 10.989 1.00 92.31 99 VAL A O 1
ATOM 780 N N . GLU A 1 100 ? -19.707 -0.617 11.728 1.00 94.94 100 GLU A N 1
ATOM 781 C CA . GLU A 1 100 ? -19.041 -0.896 13.003 1.00 94.94 100 GLU A CA 1
ATOM 782 C C . GLU A 1 100 ? -17.636 -1.491 12.812 1.00 94.94 100 GLU A C 1
ATOM 784 O O . GLU A 1 100 ? -16.697 -1.128 13.522 1.00 94.94 100 GLU A O 1
ATOM 789 N N . GLU A 1 101 ? -17.463 -2.376 11.827 1.00 95.38 101 GLU A N 1
ATOM 790 C CA . GLU A 1 101 ? -16.153 -2.921 11.470 1.00 95.38 101 GLU A CA 1
ATOM 791 C C . GLU A 1 101 ? -15.232 -1.860 10.868 1.00 95.38 101 GLU A C 1
ATOM 793 O O . GLU A 1 101 ? -14.049 -1.797 11.211 1.00 95.38 101 GLU A O 1
ATOM 798 N N . LYS A 1 102 ? -15.770 -0.996 10.004 1.00 93.94 102 LYS A N 1
ATOM 799 C CA . LYS A 1 102 ? -15.020 0.113 9.411 1.00 93.94 102 LYS A CA 1
ATOM 800 C C . LYS A 1 102 ? -14.523 1.084 10.476 1.00 93.94 102 LYS A C 1
ATOM 802 O O . LYS A 1 102 ? -13.347 1.439 10.475 1.00 93.94 102 LYS A O 1
ATOM 807 N N . GLU A 1 103 ? -15.394 1.467 11.405 1.00 94.56 103 GLU A N 1
ATOM 808 C CA . GLU A 1 103 ? -1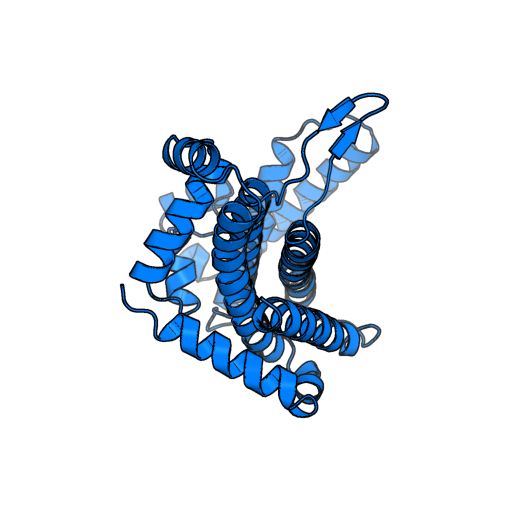5.052 2.296 12.561 1.00 94.56 103 GLU A CA 1
ATOM 809 C C . GLU A 1 103 ? -13.986 1.633 13.429 1.00 94.56 103 GLU A C 1
ATOM 811 O O . GLU A 1 103 ? -12.977 2.258 13.746 1.00 94.56 103 GLU A O 1
ATOM 816 N N . PHE A 1 104 ? -14.154 0.350 13.757 1.00 96.06 104 PHE A N 1
ATOM 817 C CA . PHE A 1 104 ? -13.174 -0.400 14.539 1.00 96.06 104 PHE A CA 1
ATOM 818 C C . PHE A 1 104 ? -11.781 -0.378 13.895 1.00 96.06 104 PHE A C 1
ATOM 820 O O . PHE A 1 104 ? -10.798 -0.024 14.554 1.00 96.06 104 PHE A O 1
ATOM 827 N N . ARG A 1 105 ? -11.684 -0.733 12.607 1.00 95.81 105 ARG A N 1
ATOM 828 C CA . ARG A 1 105 ? -10.406 -0.774 11.880 1.00 95.81 105 ARG A CA 1
ATOM 829 C C . ARG A 1 105 ? -9.790 0.617 11.750 1.00 95.81 105 ARG A C 1
ATOM 831 O O . ARG A 1 105 ? -8.589 0.758 11.973 1.00 95.81 105 ARG A O 1
ATOM 838 N N . TYR A 1 106 ? -10.604 1.627 11.440 1.00 95.50 106 TYR A N 1
ATOM 839 C CA . TYR A 1 106 ? -10.161 3.016 11.366 1.00 95.50 106 TYR A CA 1
ATOM 840 C C . TYR A 1 106 ? -9.590 3.490 12.703 1.00 95.50 106 TYR A C 1
ATOM 842 O O . TYR A 1 106 ? -8.450 3.935 12.739 1.00 95.50 106 TYR A O 1
ATOM 850 N N . TYR A 1 107 ? -10.322 3.335 13.809 1.00 95.88 107 TYR A N 1
ATOM 851 C CA . TYR A 1 107 ? -9.869 3.809 15.117 1.00 95.88 107 TYR A CA 1
ATOM 852 C C . TYR A 1 107 ? -8.631 3.065 15.621 1.00 95.88 107 TYR A C 1
ATOM 854 O O . TYR A 1 107 ? -7.772 3.673 16.254 1.00 95.88 107 TYR A O 1
ATOM 862 N N . CYS A 1 108 ? -8.485 1.773 15.306 1.00 96.69 108 CYS A N 1
ATOM 863 C CA . CYS A 1 108 ? -7.244 1.050 15.588 1.00 96.69 108 CYS A CA 1
ATOM 864 C C . CYS A 1 108 ? -6.052 1.631 14.809 1.00 96.69 108 CYS A C 1
ATOM 866 O O . CYS A 1 108 ? -4.961 1.752 15.366 1.00 96.69 108 CYS A O 1
ATOM 868 N N . TRP A 1 109 ? -6.248 1.972 13.532 1.00 96.38 109 TRP A N 1
ATOM 869 C CA . TRP A 1 109 ? -5.215 2.563 12.675 1.00 96.38 109 TRP A CA 1
ATOM 870 C C . TRP A 1 109 ? -4.858 3.993 13.080 1.00 96.38 109 TRP A C 1
ATOM 872 O O . TRP A 1 109 ? -3.677 4.311 13.202 1.00 96.38 109 TRP A O 1
ATOM 882 N N . ASP A 1 110 ? -5.861 4.817 13.362 1.00 94.62 110 ASP A N 1
ATOM 883 C CA . ASP A 1 110 ? -5.690 6.206 13.782 1.00 94.62 110 ASP A CA 1
ATOM 884 C C . ASP A 1 110 ? -4.940 6.272 15.124 1.00 94.62 110 ASP A C 1
ATOM 886 O O . ASP A 1 110 ? -3.904 6.927 15.243 1.00 94.62 110 ASP A O 1
ATOM 890 N N . LEU A 1 111 ? -5.357 5.452 16.101 1.00 95.44 111 LEU A N 1
ATOM 891 C CA . LEU A 1 111 ? -4.658 5.301 17.379 1.00 95.44 111 LEU A CA 1
ATOM 892 C C . LEU A 1 111 ? -3.191 4.885 17.199 1.00 95.44 111 LEU A C 1
ATOM 894 O O . LEU A 1 111 ? -2.312 5.411 17.882 1.00 95.44 111 LEU A O 1
ATOM 898 N N . ALA A 1 112 ? -2.918 3.939 16.297 1.00 95.56 112 ALA A N 1
ATOM 899 C CA . ALA A 1 112 ? -1.556 3.492 16.031 1.00 95.56 112 ALA A CA 1
ATOM 900 C C . ALA A 1 112 ? -0.668 4.622 15.497 1.00 95.56 112 ALA A C 1
ATOM 902 O O . ALA A 1 112 ? 0.491 4.696 15.895 1.00 95.56 112 ALA A O 1
ATOM 903 N N . GLY A 1 113 ? -1.212 5.524 14.673 1.00 93.81 113 GLY A N 1
ATOM 904 C CA . GLY A 1 113 ? -0.490 6.702 14.192 1.00 93.81 113 GLY A CA 1
ATOM 905 C C . GLY A 1 113 ? -0.061 7.640 15.323 1.00 93.81 113 GLY A C 1
ATOM 906 O O . GLY A 1 113 ? 1.067 8.136 15.320 1.00 93.81 113 GLY A O 1
ATOM 907 N N . TYR A 1 114 ? -0.918 7.843 16.328 1.00 93.50 114 TYR A N 1
ATOM 908 C CA . TYR A 1 114 ? -0.554 8.625 17.511 1.00 93.50 114 TYR A CA 1
ATOM 909 C C . TYR A 1 114 ? 0.476 7.910 18.393 1.00 93.50 114 TYR A C 1
ATOM 911 O O . TYR A 1 114 ? 1.451 8.530 18.804 1.00 93.50 114 TYR A O 1
ATOM 919 N N . ILE A 1 115 ? 0.309 6.606 18.639 1.00 93.00 115 ILE A N 1
ATOM 920 C CA . ILE A 1 115 ? 1.279 5.803 19.408 1.00 93.00 115 ILE A CA 1
ATOM 921 C C . ILE A 1 115 ? 2.654 5.801 18.730 1.00 93.00 115 ILE A C 1
ATOM 923 O O . ILE A 1 115 ? 3.681 5.878 19.397 1.00 93.00 115 ILE A O 1
ATOM 927 N N . GLU A 1 116 ? 2.695 5.708 17.400 1.00 91.75 116 GLU A N 1
ATOM 928 C CA . GLU A 1 116 ? 3.942 5.784 16.643 1.00 91.75 116 GLU A CA 1
ATOM 929 C C . GLU A 1 116 ? 4.603 7.157 16.818 1.00 91.75 116 GLU A C 1
ATOM 931 O O . GLU A 1 116 ? 5.798 7.219 17.111 1.00 91.75 116 GLU A O 1
ATOM 936 N N . ARG A 1 117 ? 3.822 8.241 16.716 1.00 88.06 117 ARG A N 1
ATOM 937 C CA . ARG A 1 117 ? 4.304 9.621 16.869 1.00 88.06 117 ARG A CA 1
ATOM 938 C C . ARG A 1 117 ? 4.915 9.898 18.245 1.00 88.06 117 ARG A C 1
ATOM 940 O O . ARG A 1 117 ? 5.907 10.615 18.313 1.00 88.06 117 ARG A O 1
ATOM 947 N N . GLU A 1 118 ? 4.390 9.295 19.309 1.00 88.38 118 GLU A N 1
ATOM 948 C CA . GLU A 1 118 ? 4.931 9.424 20.674 1.00 88.38 118 GLU A CA 1
ATOM 949 C C . GLU A 1 118 ? 6.366 8.909 20.823 1.00 88.38 118 GLU A C 1
ATOM 951 O O . GLU A 1 118 ? 7.077 9.318 21.739 1.00 88.38 118 GLU A O 1
ATOM 956 N N . ASN A 1 119 ? 6.822 8.034 19.922 1.00 86.44 119 ASN A N 1
ATOM 957 C CA . ASN A 1 119 ? 8.199 7.542 19.948 1.00 86.44 119 ASN A CA 1
ATOM 958 C C . ASN A 1 119 ? 9.201 8.535 19.337 1.00 86.44 119 ASN A C 1
ATOM 960 O O . ASN A 1 119 ? 10.407 8.288 19.394 1.00 86.44 119 ASN A O 1
ATOM 964 N N . PHE A 1 120 ? 8.735 9.641 18.747 1.00 85.00 120 PHE A N 1
ATOM 965 C CA . PHE A 1 120 ? 9.595 10.673 18.178 1.00 85.00 120 PHE A CA 1
ATOM 966 C C . PHE A 1 120 ? 9.774 11.842 19.159 1.00 85.00 120 PHE A C 1
ATOM 968 O O . PHE A 1 120 ? 8.804 12.298 19.764 1.00 85.00 120 PHE A O 1
ATOM 975 N N . PRO A 1 121 ? 11.002 12.368 19.319 1.00 81.25 121 PRO A N 1
ATOM 976 C CA . PRO A 1 121 ? 11.264 13.452 20.257 1.00 81.25 121 PRO A CA 1
ATOM 977 C C . PRO A 1 121 ? 10.559 14.751 19.840 1.00 81.25 121 PRO A C 1
ATOM 979 O O . PRO A 1 121 ? 10.664 15.194 18.695 1.00 81.25 121 PRO A O 1
ATOM 982 N N . THR A 1 122 ? 9.899 15.411 20.794 1.00 82.94 122 THR A N 1
ATOM 983 C CA . THR A 1 122 ? 9.379 16.774 20.623 1.00 82.94 122 THR A CA 1
ATOM 984 C C . THR A 1 122 ? 10.504 17.786 20.841 1.00 82.94 122 THR A C 1
ATOM 986 O O . THR A 1 122 ? 10.986 17.943 21.962 1.00 82.94 122 THR A O 1
ATOM 989 N N . ALA A 1 123 ? 10.945 18.458 19.777 1.00 79.50 123 ALA A N 1
ATOM 990 C CA . ALA A 1 123 ? 12.090 19.376 19.814 1.00 79.50 123 ALA A CA 1
ATOM 991 C C . ALA A 1 123 ? 11.706 20.869 19.836 1.00 79.50 123 ALA A C 1
ATOM 993 O O . ALA A 1 123 ? 12.567 21.722 20.034 1.00 79.50 123 ALA A O 1
ATOM 994 N N . THR A 1 124 ? 10.432 21.203 19.613 1.00 85.19 124 THR A N 1
ATOM 995 C CA . THR A 1 124 ? 9.951 22.590 19.477 1.00 85.19 124 THR A CA 1
ATOM 996 C C . THR A 1 124 ? 8.714 22.851 20.333 1.00 85.19 124 THR A C 1
ATOM 998 O O . THR A 1 124 ? 7.933 21.937 20.599 1.00 85.19 124 THR A O 1
ATOM 1001 N N . GLU A 1 125 ? 8.471 24.106 20.721 1.00 83.75 125 GLU A N 1
ATOM 1002 C CA . GLU A 1 125 ? 7.244 24.486 21.444 1.00 83.75 125 GLU A CA 1
ATOM 1003 C C . GLU A 1 125 ? 5.967 24.120 20.672 1.00 83.75 125 GLU A C 1
ATOM 1005 O O . GLU A 1 125 ? 4.973 23.697 21.265 1.00 83.75 125 GLU A O 1
ATOM 1010 N N . GLU A 1 126 ? 5.998 24.236 19.342 1.00 85.00 126 GLU A N 1
ATOM 1011 C CA . GLU A 1 126 ? 4.902 23.806 18.474 1.00 85.00 126 GLU A CA 1
ATOM 1012 C C . GLU A 1 126 ? 4.664 22.295 18.587 1.00 85.00 126 GLU A C 1
ATOM 1014 O O . GLU A 1 126 ? 3.522 21.864 18.749 1.00 85.00 126 GLU A O 1
ATOM 1019 N N . SER A 1 127 ? 5.733 21.489 18.586 1.00 82.44 127 SER A N 1
ATOM 1020 C CA . SER A 1 127 ? 5.624 20.036 18.755 1.00 82.44 127 SER A CA 1
ATOM 1021 C C . SER A 1 127 ? 5.081 19.642 20.133 1.00 82.44 127 SER A C 1
ATOM 1023 O O . SER A 1 127 ? 4.304 18.698 20.224 1.00 82.44 127 SER A O 1
ATOM 1025 N N . VAL A 1 128 ? 5.394 20.404 21.189 1.00 83.75 128 VAL A N 1
ATOM 1026 C CA . VAL A 1 128 ? 4.861 20.175 22.544 1.00 83.75 128 VAL A CA 1
ATOM 1027 C C . VAL A 1 128 ? 3.365 20.495 22.617 1.00 83.75 128 VAL A C 1
ATOM 1029 O O . VAL A 1 128 ? 2.586 19.689 23.123 1.00 83.75 128 VAL A O 1
ATOM 1032 N N . LYS A 1 129 ? 2.933 21.644 22.077 1.00 84.75 129 LYS A N 1
ATOM 1033 C CA . LYS A 1 129 ? 1.503 22.008 22.022 1.00 84.75 129 LYS A CA 1
ATOM 1034 C C . LYS A 1 129 ? 0.703 21.004 21.200 1.00 84.75 129 LYS A C 1
ATOM 1036 O O . LYS A 1 129 ? -0.393 20.610 21.592 1.00 84.75 129 LYS A O 1
ATOM 1041 N N . ARG A 1 130 ? 1.268 20.571 20.073 1.00 85.56 130 ARG A N 1
ATOM 1042 C CA . ARG A 1 130 ? 0.674 19.540 19.228 1.00 85.56 130 ARG A CA 1
ATOM 1043 C C . ARG A 1 130 ? 0.530 18.221 19.983 1.00 85.56 130 ARG A C 1
ATOM 1045 O O . ARG A 1 130 ? -0.554 17.657 19.971 1.00 85.56 130 ARG A O 1
ATOM 1052 N N . HIS A 1 131 ? 1.561 17.797 20.709 1.00 85.19 131 HIS A N 1
ATOM 1053 C CA . HIS A 1 131 ? 1.515 16.576 21.510 1.00 85.19 131 HIS A CA 1
ATOM 1054 C C . HIS A 1 131 ? 0.388 16.598 22.557 1.00 85.19 131 HIS A C 1
ATOM 1056 O O . HIS A 1 131 ? -0.289 15.593 22.740 1.00 85.19 131 HIS A O 1
ATOM 1062 N N . ALA A 1 132 ? 0.132 17.736 23.215 1.00 85.38 132 ALA A N 1
ATOM 1063 C CA . ALA A 1 132 ? -0.979 17.855 24.165 1.00 85.38 132 ALA A CA 1
ATOM 1064 C C . ALA A 1 132 ? -2.350 17.619 23.500 1.00 85.38 132 ALA A C 1
ATOM 1066 O O . ALA A 1 132 ? -3.137 16.819 23.998 1.00 85.38 132 ALA A O 1
ATOM 1067 N N . LYS A 1 133 ? -2.595 18.235 22.334 1.00 87.94 133 LYS A N 1
ATOM 1068 C CA . LYS A 1 133 ? -3.823 18.016 21.546 1.00 87.94 133 LYS A CA 1
ATOM 1069 C C . LYS A 1 133 ? -3.967 16.559 21.099 1.00 87.94 133 LYS A C 1
ATOM 1071 O O . LYS A 1 133 ? -5.052 15.994 21.128 1.00 87.94 133 LYS A O 1
ATOM 1076 N N . GLU A 1 134 ? -2.863 15.931 20.714 1.00 89.19 134 GLU A N 1
ATOM 1077 C CA . GLU A 1 134 ? -2.849 14.532 20.283 1.00 89.19 134 GLU A CA 1
ATOM 1078 C C . GLU A 1 134 ? -3.208 13.567 21.432 1.00 89.19 134 GLU A C 1
ATOM 1080 O O . GLU A 1 134 ? -3.831 12.536 21.187 1.00 89.19 134 GLU A O 1
ATOM 1085 N N . GLN A 1 135 ? -2.910 13.906 22.695 1.00 89.69 135 GLN A N 1
ATOM 1086 C CA . GLN A 1 135 ? -3.383 13.122 23.850 1.00 89.69 135 GLN A CA 1
ATOM 1087 C C . GLN A 1 135 ? -4.904 13.193 24.037 1.00 89.69 135 GLN A C 1
ATOM 1089 O O . GLN A 1 135 ? -5.530 12.197 24.422 1.00 89.69 135 GLN A O 1
ATOM 1094 N N . GLU A 1 136 ? -5.509 14.348 23.756 1.00 90.81 136 GLU A N 1
ATOM 1095 C CA . GLU A 1 136 ? -6.966 14.512 23.770 1.00 90.81 136 GLU A CA 1
ATOM 1096 C C . GLU A 1 136 ? -7.599 13.651 22.664 1.00 90.81 136 GLU A C 1
ATOM 1098 O O . GLU A 1 136 ? -8.467 12.826 22.950 1.00 90.81 136 GLU A O 1
ATOM 1103 N N . GLU A 1 137 ? -7.068 13.725 21.437 1.00 91.50 137 GLU A N 1
ATOM 1104 C CA . GLU A 1 137 ? -7.516 12.920 20.287 1.00 91.50 137 GLU A CA 1
ATOM 1105 C C . GLU A 1 137 ? -7.401 11.408 20.567 1.00 91.50 137 GLU A C 1
ATOM 1107 O O . GLU A 1 137 ? -8.345 10.647 20.336 1.00 91.50 137 GLU A O 1
ATOM 1112 N N . LYS A 1 138 ? -6.290 10.953 21.164 1.00 93.75 138 LYS A N 1
ATOM 1113 C CA . LYS A 1 138 ? -6.135 9.558 21.615 1.00 93.75 138 LYS A CA 1
ATOM 1114 C C . LYS A 1 138 ? -7.217 9.146 22.611 1.00 93.75 138 LYS A C 1
ATOM 1116 O O . LYS A 1 138 ? -7.745 8.036 22.522 1.00 93.75 138 LYS A O 1
ATOM 1121 N N . THR A 1 139 ? -7.535 10.014 23.570 1.00 93.38 139 THR A N 1
ATOM 1122 C CA . THR A 1 139 ? -8.551 9.743 24.597 1.00 93.38 139 THR A CA 1
ATOM 1123 C C . THR A 1 139 ? -9.933 9.577 23.968 1.00 93.38 139 THR A C 1
ATOM 1125 O O . THR A 1 139 ? -10.648 8.628 24.299 1.00 93.38 139 THR A O 1
ATOM 1128 N N . GLU A 1 140 ? -10.288 10.428 23.007 1.00 94.06 140 GLU A N 1
ATOM 1129 C CA . GLU A 1 140 ? -11.537 10.308 22.248 1.00 94.06 140 GLU A CA 1
ATOM 1130 C C . GLU A 1 140 ? -11.597 9.007 21.437 1.00 94.06 140 GLU A C 1
ATOM 1132 O O . GLU A 1 140 ? -12.614 8.305 21.449 1.00 94.06 140 GLU A O 1
ATOM 1137 N N . ILE A 1 141 ? -10.500 8.636 20.770 1.00 94.81 141 ILE A N 1
ATOM 1138 C CA . ILE A 1 141 ? -10.410 7.376 20.023 1.00 94.81 141 ILE A CA 1
ATOM 1139 C C . ILE A 1 141 ? -10.598 6.175 20.959 1.00 94.81 141 ILE A C 1
ATOM 1141 O O . ILE A 1 141 ? -11.311 5.229 20.613 1.00 94.81 141 ILE A O 1
ATOM 1145 N N . PHE A 1 142 ? -10.036 6.213 22.171 1.00 93.88 142 PHE A N 1
ATOM 1146 C CA . PHE A 1 142 ? -10.253 5.159 23.163 1.00 93.88 142 PHE A CA 1
ATOM 1147 C C . PHE A 1 142 ? -11.707 5.036 23.600 1.00 93.88 142 PHE A C 1
ATOM 1149 O O . PHE A 1 142 ? -12.199 3.916 23.738 1.00 93.88 142 PHE A O 1
ATOM 1156 N N . GLN A 1 143 ? -12.404 6.154 23.798 1.00 94.81 143 GLN A N 1
ATOM 1157 C CA . GLN A 1 143 ? -13.826 6.139 24.139 1.00 94.81 143 GLN A CA 1
ATOM 1158 C C . GLN A 1 143 ? -14.656 5.531 23.001 1.00 94.81 143 GLN A C 1
ATOM 1160 O O . GLN A 1 143 ? -15.475 4.642 23.242 1.00 94.81 143 GLN A O 1
ATOM 1165 N N . LYS A 1 144 ? -14.377 5.927 21.751 1.00 95.25 144 LYS A N 1
ATOM 1166 C CA . LYS A 1 144 ? -15.013 5.368 20.547 1.00 95.25 144 LYS A CA 1
ATOM 1167 C C . LYS A 1 144 ? -14.776 3.852 20.433 1.00 95.25 144 LYS A C 1
ATOM 1169 O O . LYS A 1 144 ? -15.728 3.091 20.255 1.00 95.25 144 LYS A O 1
ATOM 1174 N N . LEU A 1 145 ? -13.538 3.386 20.636 1.00 95.38 145 LEU A N 1
ATOM 1175 C CA . LEU A 1 145 ? -13.210 1.953 20.676 1.00 95.38 145 LEU A CA 1
ATOM 1176 C C . LEU A 1 145 ? -13.913 1.224 21.828 1.00 95.38 145 LEU A C 1
ATOM 1178 O O . LEU A 1 145 ? -14.440 0.136 21.624 1.00 95.38 145 LEU A O 1
ATOM 1182 N N . ALA A 1 146 ? -13.974 1.808 23.026 1.00 94.56 146 ALA A N 1
ATOM 1183 C CA . ALA A 1 146 ? -14.622 1.191 24.184 1.00 94.56 146 ALA A CA 1
ATOM 1184 C C . ALA A 1 146 ? -16.129 0.965 23.977 1.00 94.56 146 ALA A C 1
ATOM 1186 O O . ALA A 1 146 ? -16.695 0.042 24.567 1.00 94.56 146 ALA A O 1
ATOM 1187 N N . CYS A 1 147 ? -16.776 1.769 23.129 1.00 95.94 147 CYS A N 1
ATOM 1188 C CA . CYS A 1 147 ? -18.180 1.612 22.759 1.00 95.94 147 CYS A CA 1
ATOM 1189 C C . CYS A 1 147 ? -18.417 0.534 21.685 1.00 95.94 147 CYS A C 1
ATOM 1191 O O . CYS A 1 147 ? -19.492 -0.074 21.689 1.00 95.94 147 CYS A O 1
ATOM 1193 N N . ASN A 1 148 ? -17.426 0.249 20.839 1.00 96.44 148 ASN A N 1
ATOM 1194 C CA . ASN A 1 148 ? -17.512 -0.670 19.702 1.00 96.44 148 ASN A CA 1
ATOM 1195 C C . ASN A 1 148 ? -17.609 -2.153 20.133 1.00 96.44 148 ASN A C 1
ATOM 1197 O O . ASN A 1 148 ? -16.845 -2.621 20.986 1.00 96.44 148 ASN A O 1
ATOM 1201 N N . SER A 1 149 ? -18.541 -2.917 19.553 1.00 96.75 149 SER A N 1
ATOM 1202 C CA . SER A 1 149 ? -18.804 -4.310 19.943 1.00 96.75 149 SER A CA 1
ATOM 1203 C C . SER A 1 149 ? -17.645 -5.255 19.608 1.00 96.75 149 SER A C 1
ATOM 1205 O O . SER A 1 149 ? -17.316 -6.134 20.411 1.00 96.75 149 SER A O 1
ATOM 1207 N N . ILE A 1 150 ? -16.954 -5.031 18.485 1.00 96.31 150 ILE A N 1
ATOM 1208 C CA . ILE A 1 150 ? -15.793 -5.826 18.062 1.00 96.31 150 ILE A CA 1
ATOM 1209 C C . ILE A 1 150 ? -14.665 -5.660 19.081 1.00 96.31 150 ILE A C 1
ATOM 1211 O O . ILE A 1 150 ? -14.090 -6.647 19.543 1.00 96.31 150 ILE A O 1
ATOM 1215 N N . TYR A 1 151 ? -14.397 -4.423 19.508 1.00 96.38 151 TYR A N 1
ATOM 1216 C CA . TYR A 1 151 ? -13.404 -4.160 20.548 1.00 96.38 151 TYR A CA 1
ATOM 1217 C C . TYR A 1 151 ? -13.809 -4.759 21.902 1.00 96.38 151 TYR A C 1
ATOM 1219 O O . TYR A 1 151 ? -12.967 -5.326 22.596 1.00 96.38 151 TYR A O 1
ATOM 1227 N N . LYS A 1 152 ? -15.088 -4.693 22.297 1.00 96.38 152 LYS A N 1
ATOM 1228 C CA . LYS A 1 152 ? -15.563 -5.306 23.555 1.00 96.38 152 LYS A CA 1
ATOM 1229 C C . LYS A 1 152 ? -15.282 -6.808 23.597 1.00 96.38 152 LYS A C 1
ATOM 1231 O O . LYS A 1 152 ? -14.772 -7.284 24.615 1.00 96.38 152 LYS A O 1
ATOM 1236 N N . ASN A 1 153 ? -15.541 -7.493 22.483 1.00 95.94 153 ASN A N 1
ATOM 1237 C CA . ASN A 1 153 ? -15.451 -8.947 22.342 1.00 95.94 153 ASN A CA 1
ATOM 1238 C C . ASN A 1 153 ? -14.039 -9.470 22.036 1.00 95.94 153 ASN A C 1
ATOM 1240 O O . ASN A 1 153 ? -13.814 -10.680 22.078 1.00 95.94 153 ASN A O 1
ATOM 1244 N N . ILE A 1 154 ? -13.071 -8.596 21.745 1.00 94.56 154 ILE A N 1
ATOM 1245 C CA . ILE A 1 154 ? -11.698 -9.031 21.497 1.00 94.56 154 ILE A CA 1
ATOM 1246 C C . ILE A 1 154 ? -11.014 -9.507 22.789 1.00 94.56 154 ILE A C 1
ATOM 1248 O O . ILE A 1 154 ? -11.263 -8.996 23.887 1.00 94.56 154 ILE A O 1
ATOM 1252 N N . SER A 1 155 ? -10.104 -10.474 22.656 1.00 95.31 155 SER A N 1
ATOM 1253 C CA . SER A 1 155 ? -9.319 -10.993 23.777 1.00 95.31 155 SER A CA 1
ATOM 1254 C C . SER A 1 155 ? -8.469 -9.902 24.442 1.00 95.31 155 SER A C 1
ATOM 1256 O O . SER A 1 155 ? -8.068 -8.924 23.807 1.00 95.31 155 SER A O 1
ATOM 1258 N N . ALA A 1 156 ? -8.132 -10.091 25.722 1.00 95.06 156 ALA A N 1
ATOM 1259 C CA . ALA A 1 156 ? -7.259 -9.169 26.456 1.00 95.06 156 ALA A CA 1
ATOM 1260 C C . ALA A 1 156 ? -5.905 -8.955 25.749 1.00 95.06 156 ALA A C 1
ATOM 1262 O O . ALA A 1 156 ? -5.398 -7.835 25.696 1.00 95.06 156 ALA A O 1
ATOM 1263 N N . GLU A 1 157 ? -5.357 -10.008 25.136 1.00 93.88 157 GLU A N 1
ATOM 1264 C CA . GLU A 1 157 ? -4.142 -9.920 24.320 1.00 93.88 157 GLU A CA 1
ATOM 1265 C C . GLU A 1 157 ? -4.355 -9.067 23.057 1.00 93.88 157 GLU A C 1
ATOM 1267 O O . GLU A 1 157 ? -3.490 -8.275 22.692 1.00 93.88 157 GLU A O 1
ATOM 1272 N N . GLY A 1 158 ? -5.523 -9.163 22.414 1.00 94.31 158 GLY A N 1
ATOM 1273 C CA . GLY A 1 158 ? -5.889 -8.301 21.287 1.00 94.31 158 GLY A CA 1
ATOM 1274 C C . GLY A 1 158 ? -5.950 -6.826 21.680 1.00 94.31 158 GLY A C 1
ATOM 1275 O O . GLY A 1 158 ? -5.328 -5.994 21.020 1.00 94.31 158 GLY A O 1
ATOM 1276 N N . LYS A 1 159 ? -6.602 -6.510 22.808 1.00 95.44 159 LYS A N 1
ATOM 1277 C CA . LYS A 1 159 ? -6.646 -5.142 23.362 1.00 95.44 159 LYS A CA 1
ATOM 1278 C C . LYS A 1 159 ? -5.238 -4.618 23.640 1.00 95.44 159 LYS A C 1
ATOM 1280 O O . LYS A 1 159 ? -4.895 -3.514 23.229 1.00 95.44 159 LYS A O 1
ATOM 1285 N N . LYS A 1 160 ? -4.382 -5.440 24.258 1.00 94.50 160 LYS A N 1
ATOM 1286 C CA . LYS A 1 160 ? -2.979 -5.096 24.532 1.00 94.50 160 LYS A CA 1
ATOM 1287 C C . LYS A 1 160 ? -2.184 -4.808 23.257 1.00 94.50 160 LYS A C 1
ATOM 1289 O O . LYS A 1 160 ? -1.357 -3.903 23.257 1.00 94.50 160 LYS A O 1
ATOM 1294 N N . LYS A 1 161 ? -2.414 -5.557 22.176 1.00 95.06 161 LYS A N 1
ATOM 1295 C CA . LYS A 1 161 ? -1.773 -5.309 20.875 1.00 95.06 161 LYS A CA 1
ATOM 1296 C C . LYS A 1 161 ? -2.227 -3.987 20.256 1.00 95.06 161 LYS A C 1
ATOM 1298 O O . LYS A 1 161 ? -1.372 -3.228 19.809 1.00 95.06 161 LYS A O 1
ATOM 1303 N N . ILE A 1 162 ? -3.526 -3.687 20.287 1.00 95.50 162 ILE A N 1
ATOM 1304 C CA . ILE A 1 162 ? -4.080 -2.406 19.809 1.00 95.50 162 ILE A CA 1
ATOM 1305 C C . ILE A 1 162 ? -3.458 -1.236 20.579 1.00 95.50 162 ILE A C 1
ATOM 1307 O O . ILE A 1 162 ? -2.952 -0.297 19.974 1.00 95.50 162 ILE A O 1
ATOM 1311 N N . LEU A 1 163 ? -3.384 -1.350 21.909 1.00 93.00 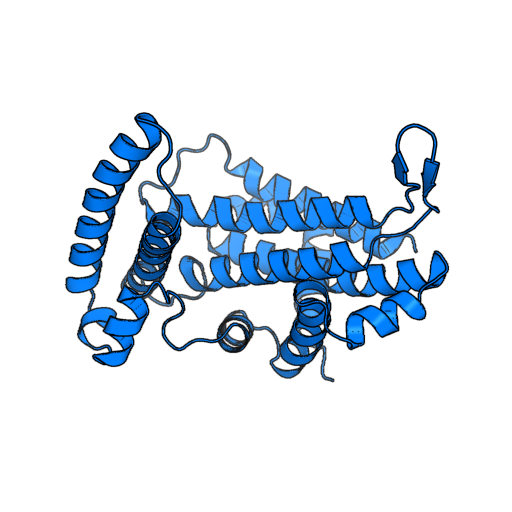163 LEU A N 1
ATOM 1312 C CA . LEU A 1 163 ? -2.762 -0.356 22.794 1.00 93.00 163 LEU A CA 1
ATOM 1313 C C . LEU A 1 163 ? -1.257 -0.154 22.557 1.00 93.00 163 LEU A C 1
ATOM 1315 O O . LEU A 1 163 ? -0.690 0.820 23.037 1.00 93.00 163 LEU A O 1
ATOM 1319 N N . LYS A 1 164 ? -0.606 -1.066 21.831 1.00 93.06 164 LYS A N 1
ATOM 1320 C CA . LYS A 1 164 ? 0.794 -0.959 21.398 1.00 93.06 164 LYS A CA 1
ATOM 1321 C C . LYS A 1 164 ? 0.938 -0.498 19.942 1.00 93.06 164 LYS A C 1
ATOM 1323 O O . LYS A 1 164 ? 2.019 -0.619 19.379 1.00 93.06 164 LYS A O 1
ATOM 1328 N N . GLY A 1 165 ? -0.142 -0.036 19.312 1.00 93.81 165 GLY A N 1
ATOM 1329 C CA . GLY A 1 165 ? -0.143 0.438 17.926 1.00 93.81 165 GLY A CA 1
ATOM 1330 C C . GLY A 1 165 ? -0.266 -0.666 16.872 1.00 93.81 165 GLY A C 1
ATOM 1331 O O . GLY A 1 165 ? -0.059 -0.422 15.686 1.00 93.81 165 GLY A O 1
ATOM 1332 N N . ASN A 1 166 ? -0.617 -1.900 17.251 1.00 95.00 166 ASN A N 1
ATOM 1333 C CA . ASN A 1 166 ? -0.896 -2.943 16.264 1.00 95.00 166 ASN A CA 1
ATOM 1334 C C . ASN A 1 166 ? -2.332 -2.818 15.735 1.00 95.00 166 ASN A C 1
ATOM 1336 O O . ASN A 1 166 ? -3.264 -3.415 16.275 1.00 95.00 166 ASN A O 1
ATOM 1340 N N . TRP A 1 167 ? -2.487 -2.063 14.650 1.00 95.69 167 TRP A N 1
ATOM 1341 C CA . TRP A 1 167 ? -3.785 -1.745 14.051 1.00 95.69 167 TRP A CA 1
ATOM 1342 C C . TRP A 1 167 ? -4.376 -2.830 13.142 1.00 95.69 167 TRP A C 1
ATOM 1344 O O . TRP A 1 167 ? -5.575 -2.823 12.870 1.00 95.69 167 TRP A O 1
ATOM 1354 N N . ARG A 1 168 ? -3.564 -3.786 12.672 1.00 93.94 168 ARG A N 1
ATOM 1355 C CA . ARG A 1 168 ? -4.040 -4.915 11.848 1.00 93.94 168 ARG A CA 1
ATOM 1356 C C . ARG A 1 168 ? -4.658 -6.040 12.668 1.00 93.94 168 ARG A C 1
ATOM 1358 O O . ARG A 1 168 ? -5.196 -6.971 12.089 1.00 93.94 168 ARG A O 1
ATOM 1365 N N . VAL A 1 169 ? -4.543 -5.977 13.996 1.00 81.31 169 VAL A N 1
ATOM 1366 C CA . VAL A 1 169 ? -5.236 -6.836 14.966 1.00 81.31 169 VAL A CA 1
ATOM 1367 C C . VAL A 1 169 ? -5.292 -8.312 14.536 1.00 81.31 169 VAL A C 1
ATOM 1369 O O . VAL A 1 169 ? -6.278 -8.801 13.998 1.00 81.31 169 VAL A O 1
ATOM 1372 N N . PHE A 1 170 ? -4.192 -9.026 14.786 1.00 83.00 170 PHE A N 1
ATOM 1373 C CA . PHE A 1 170 ? -3.953 -10.432 14.408 1.00 83.00 170 PHE A CA 1
ATOM 1374 C C . PHE A 1 170 ? -3.796 -10.726 12.911 1.00 83.00 170 PHE A C 1
ATOM 1376 O O . PHE A 1 170 ? -3.396 -11.842 12.587 1.00 83.00 170 PHE A O 1
ATOM 1383 N N . LYS A 1 171 ? -4.002 -9.756 12.013 1.00 94.50 171 LYS A N 1
ATOM 1384 C CA . LYS A 1 171 ? -3.725 -9.935 10.583 1.00 94.50 171 LYS A CA 1
ATOM 1385 C C . LYS A 1 171 ? -2.286 -9.567 10.224 1.00 94.50 171 LYS A C 1
ATOM 1387 O O . LYS A 1 171 ? -1.737 -8.533 10.621 1.00 94.50 171 LYS A O 1
ATOM 1392 N N . SER A 1 172 ? -1.668 -10.436 9.441 1.00 95.75 172 SER A N 1
ATOM 1393 C CA . SER A 1 172 ? -0.423 -10.195 8.721 1.00 95.75 172 SER A CA 1
ATOM 1394 C C . SER A 1 172 ? -0.692 -9.466 7.399 1.00 95.75 172 SER A C 1
ATOM 1396 O O . SER A 1 172 ? -1.829 -9.383 6.939 1.00 95.75 172 SER A O 1
ATOM 1398 N N . TRP A 1 173 ? 0.359 -8.968 6.741 1.00 97.06 173 TRP A N 1
ATOM 1399 C CA . TRP A 1 173 ? 0.228 -8.411 5.388 1.00 97.06 173 TRP A CA 1
ATOM 1400 C C . TRP A 1 173 ? -0.335 -9.418 4.382 1.00 97.06 173 TRP A C 1
ATOM 1402 O O . TRP A 1 173 ? -1.106 -9.040 3.507 1.00 97.06 173 TRP A O 1
ATOM 1412 N N . ARG A 1 174 ? -0.003 -10.703 4.552 1.00 96.31 174 ARG A N 1
ATOM 1413 C CA . ARG A 1 174 ? -0.575 -11.795 3.763 1.00 96.31 174 ARG A CA 1
ATOM 1414 C C . ARG A 1 174 ? -2.086 -11.881 3.946 1.00 96.31 174 ARG A C 1
ATOM 1416 O O . ARG A 1 174 ? -2.796 -12.040 2.962 1.00 96.31 174 ARG A O 1
ATOM 1423 N N . ASP A 1 175 ? -2.570 -11.774 5.181 1.00 97.00 175 ASP A N 1
ATOM 1424 C CA . ASP A 1 175 ? -4.009 -11.839 5.451 1.00 97.00 175 ASP A CA 1
ATOM 1425 C C . ASP A 1 175 ? -4.738 -10.660 4.800 1.00 97.00 175 ASP A C 1
ATOM 1427 O O . ASP A 1 175 ? -5.801 -10.858 4.218 1.00 97.00 175 ASP A O 1
ATOM 1431 N N . LEU A 1 176 ? -4.138 -9.461 4.820 1.00 97.50 176 LEU A N 1
ATOM 1432 C CA . LEU A 1 176 ? -4.690 -8.294 4.122 1.00 97.50 176 LEU A CA 1
ATOM 1433 C C . LEU A 1 176 ? -4.700 -8.484 2.602 1.00 97.50 176 LEU A C 1
ATOM 1435 O O . LEU A 1 176 ? -5.673 -8.132 1.944 1.00 97.50 176 LEU A O 1
ATOM 1439 N N . ALA A 1 177 ? -3.639 -9.064 2.042 1.00 95.44 177 ALA A N 1
ATOM 1440 C CA . ALA A 1 177 ? -3.569 -9.357 0.617 1.00 95.44 177 ALA A CA 1
ATOM 1441 C C . ALA A 1 177 ? -4.673 -10.332 0.189 1.00 95.44 177 ALA A C 1
ATOM 1443 O O . ALA A 1 177 ? -5.402 -10.046 -0.759 1.00 95.44 177 ALA A O 1
ATOM 1444 N N . ILE A 1 178 ? -4.852 -11.432 0.923 1.00 94.81 178 ILE A N 1
ATOM 1445 C CA . ILE A 1 178 ? -5.915 -12.410 0.652 1.00 94.81 178 ILE A CA 1
ATOM 1446 C C . ILE A 1 178 ? -7.296 -11.753 0.759 1.00 94.81 178 ILE A C 1
ATOM 1448 O O . ILE A 1 178 ? -8.142 -11.978 -0.101 1.00 94.81 178 ILE A O 1
ATOM 1452 N N . GLU A 1 179 ? -7.514 -10.913 1.773 1.00 94.69 179 GLU A N 1
ATOM 1453 C CA . GLU A 1 179 ? -8.772 -10.180 1.957 1.00 94.69 179 GLU A CA 1
ATOM 1454 C C . GLU A 1 179 ? -9.054 -9.191 0.812 1.00 94.69 179 GLU A C 1
ATOM 1456 O O . GLU A 1 179 ? -10.198 -9.068 0.388 1.00 94.69 179 GLU A O 1
ATOM 1461 N N . SER A 1 180 ? -8.016 -8.572 0.236 1.00 93.88 180 SER A N 1
ATOM 1462 C CA . SER A 1 180 ? -8.119 -7.740 -0.979 1.00 93.88 180 SER A CA 1
ATOM 1463 C C . SER A 1 180 ? -8.286 -8.541 -2.287 1.00 93.88 180 SER A C 1
ATOM 1465 O O . SER A 1 180 ? -8.332 -7.974 -3.381 1.00 93.88 180 SER A O 1
ATOM 1467 N N . GLY A 1 181 ? -8.334 -9.875 -2.202 1.00 91.88 181 GLY A N 1
ATOM 1468 C CA . GLY A 1 181 ? -8.471 -10.774 -3.348 1.00 91.88 181 GLY A CA 1
ATOM 1469 C C . GLY A 1 181 ? -7.163 -11.115 -4.071 1.00 91.88 181 GLY A C 1
ATOM 1470 O O . GLY A 1 181 ? -7.217 -11.625 -5.188 1.00 91.88 181 GLY A O 1
ATOM 1471 N N . LEU A 1 182 ? -5.986 -10.850 -3.491 1.00 91.38 182 LEU A N 1
ATOM 1472 C CA . LEU A 1 182 ? -4.710 -11.312 -4.052 1.00 91.38 182 LEU A CA 1
ATOM 1473 C C . LEU A 1 182 ? -4.482 -12.803 -3.739 1.00 91.38 182 LEU A C 1
ATOM 1475 O O . LEU A 1 182 ? -4.614 -13.214 -2.580 1.00 91.38 182 LEU A O 1
ATOM 1479 N N . PRO A 1 183 ? -4.061 -13.627 -4.718 1.00 91.19 183 PRO A N 1
ATOM 1480 C CA . PRO A 1 183 ? -3.720 -15.021 -4.454 1.00 91.19 183 PRO A CA 1
ATOM 1481 C C . PRO A 1 183 ? -2.558 -15.143 -3.456 1.00 91.19 183 PRO A C 1
ATOM 1483 O O . PRO A 1 183 ? -1.516 -14.504 -3.604 1.00 91.19 183 PRO A O 1
ATOM 1486 N N . LYS A 1 184 ? -2.701 -16.014 -2.448 1.00 91.88 184 LYS A N 1
ATOM 1487 C CA . LYS A 1 184 ? -1.710 -16.175 -1.366 1.00 91.88 184 LYS A CA 1
ATOM 1488 C C . LYS A 1 184 ? -0.297 -16.472 -1.879 1.00 91.88 184 LYS A C 1
ATOM 1490 O O . LYS A 1 184 ? 0.652 -15.827 -1.450 1.00 91.88 184 LYS A O 1
ATOM 1495 N N . GLN A 1 185 ? -0.154 -17.475 -2.748 1.00 88.88 185 GLN A N 1
ATOM 1496 C CA . GLN A 1 185 ? 1.153 -17.889 -3.281 1.00 88.88 185 GLN A CA 1
ATOM 1497 C C . GLN A 1 185 ? 1.804 -16.759 -4.078 1.00 88.88 185 GLN A C 1
ATOM 1499 O O . GLN A 1 185 ? 2.997 -16.512 -3.938 1.00 88.88 185 GLN A O 1
ATOM 1504 N N . TYR A 1 186 ? 0.988 -16.047 -4.856 1.00 87.06 186 TYR A N 1
ATOM 1505 C CA . TYR A 1 186 ? 1.418 -14.896 -5.627 1.00 87.06 186 TYR A CA 1
ATOM 1506 C C . TYR A 1 186 ? 1.991 -13.800 -4.723 1.00 87.06 186 TYR A C 1
ATOM 1508 O O . TYR A 1 186 ? 3.143 -13.394 -4.881 1.00 87.06 186 TYR A O 1
ATOM 1516 N N . PHE A 1 187 ? 1.230 -13.412 -3.697 1.00 92.31 187 PHE A N 1
ATOM 1517 C CA . PHE A 1 187 ? 1.672 -12.441 -2.703 1.00 92.31 187 PHE A CA 1
ATOM 1518 C C . PHE A 1 187 ? 2.940 -12.892 -1.966 1.00 92.31 187 PHE A C 1
ATOM 1520 O O . PHE A 1 187 ? 3.874 -12.107 -1.840 1.00 92.31 187 PHE A O 1
ATOM 1527 N N . ASP A 1 188 ? 3.000 -14.142 -1.496 1.00 91.94 188 ASP A N 1
ATOM 1528 C CA . ASP A 1 188 ? 4.125 -14.654 -0.702 1.00 91.94 188 ASP A CA 1
ATOM 1529 C C . ASP A 1 188 ? 5.463 -14.534 -1.436 1.00 91.94 188 ASP A C 1
ATOM 1531 O O . ASP A 1 188 ? 6.452 -14.085 -0.850 1.00 91.94 188 ASP A O 1
ATOM 1535 N N . VAL A 1 189 ? 5.482 -14.894 -2.721 1.00 89.38 189 VAL A N 1
ATOM 1536 C CA . VAL A 1 189 ? 6.677 -14.801 -3.564 1.00 89.38 189 VAL A CA 1
ATOM 1537 C C . VAL A 1 189 ? 7.086 -13.339 -3.715 1.00 89.38 189 VAL A C 1
ATOM 1539 O O . VAL A 1 189 ? 8.182 -12.946 -3.316 1.00 89.38 189 VAL A O 1
ATOM 1542 N N . ILE A 1 190 ? 6.188 -12.504 -4.229 1.00 89.12 190 ILE A N 1
ATOM 1543 C CA . ILE A 1 190 ? 6.512 -11.128 -4.623 1.00 89.12 190 ILE A CA 1
ATOM 1544 C C . ILE A 1 190 ? 6.850 -10.270 -3.409 1.00 89.12 190 ILE A C 1
ATOM 1546 O O . ILE A 1 190 ? 7.832 -9.525 -3.417 1.00 89.12 190 ILE A O 1
ATOM 1550 N N . TYR A 1 191 ? 6.078 -10.415 -2.333 1.00 93.81 191 TYR A N 1
ATOM 1551 C CA . TYR A 1 191 ? 6.316 -9.702 -1.087 1.00 93.81 191 TYR A CA 1
ATOM 1552 C C . TYR A 1 191 ? 7.664 -10.086 -0.472 1.00 93.81 191 TYR A C 1
ATOM 1554 O O . TYR A 1 191 ? 8.369 -9.208 0.026 1.00 93.81 191 TYR A O 1
ATOM 1562 N N . SER A 1 192 ? 8.063 -11.363 -0.543 1.00 91.69 192 SER A N 1
ATOM 1563 C CA . SER A 1 192 ? 9.381 -11.808 -0.078 1.00 91.69 192 SER A CA 1
ATOM 1564 C C . SER A 1 192 ? 10.516 -11.184 -0.895 1.00 91.69 192 SER A C 1
ATOM 1566 O O . SER A 1 192 ? 11.445 -10.630 -0.299 1.00 91.69 192 SER A O 1
ATOM 1568 N N . TYR A 1 193 ? 10.404 -11.181 -2.230 1.00 90.12 193 TYR A N 1
ATOM 1569 C CA . TYR A 1 193 ? 11.379 -10.532 -3.113 1.00 90.12 193 TYR A CA 1
ATOM 1570 C C . TYR A 1 193 ? 11.545 -9.055 -2.760 1.00 90.12 193 TYR A C 1
ATOM 1572 O O . TYR A 1 193 ? 12.643 -8.639 -2.396 1.00 90.12 193 TYR A O 1
ATOM 1580 N N . MET A 1 194 ? 10.460 -8.273 -2.774 1.00 94.88 194 MET A N 1
ATOM 1581 C CA . MET A 1 194 ? 10.531 -6.834 -2.488 1.00 94.88 194 MET A CA 1
ATOM 1582 C C . MET A 1 194 ? 11.007 -6.546 -1.055 1.00 94.88 194 MET A C 1
ATOM 1584 O O . MET A 1 194 ? 11.763 -5.602 -0.828 1.00 94.88 194 MET A O 1
ATOM 1588 N N . SER A 1 195 ? 10.625 -7.383 -0.083 1.00 94.69 195 SER A N 1
ATOM 1589 C CA . SER A 1 195 ? 11.091 -7.250 1.303 1.00 94.69 195 SER A CA 1
ATOM 1590 C C . SER A 1 195 ? 12.601 -7.444 1.433 1.00 94.69 195 SER A C 1
ATOM 1592 O O . SER A 1 195 ? 13.220 -6.760 2.250 1.00 94.69 195 SER A O 1
ATOM 1594 N N . SER A 1 196 ? 13.217 -8.310 0.616 1.00 94.50 196 SER A N 1
ATOM 1595 C CA . SER A 1 196 ? 14.677 -8.461 0.608 1.00 94.50 196 SER A CA 1
ATOM 1596 C C . SER A 1 196 ? 15.386 -7.152 0.261 1.00 94.50 196 SER A C 1
ATOM 1598 O O . SER A 1 196 ? 16.449 -6.904 0.822 1.00 94.50 196 SER A O 1
ATOM 1600 N N . TYR A 1 197 ? 14.818 -6.313 -0.613 1.00 95.44 197 TYR A N 1
ATOM 1601 C CA . TYR A 1 197 ? 15.410 -5.019 -0.976 1.00 95.44 197 TYR A CA 1
ATOM 1602 C C . TYR A 1 197 ? 15.292 -3.988 0.147 1.00 95.44 197 TYR A C 1
ATOM 1604 O O . TYR A 1 197 ? 16.206 -3.198 0.342 1.00 95.44 197 TYR A O 1
ATOM 1612 N N . SER A 1 198 ? 14.209 -4.012 0.930 1.00 93.94 198 SER A N 1
ATOM 1613 C CA . SER A 1 198 ? 14.062 -3.100 2.077 1.00 93.94 198 SER A CA 1
ATOM 1614 C C . SER A 1 198 ? 14.932 -3.486 3.276 1.00 93.94 198 SER A C 1
ATOM 1616 O O . SER A 1 198 ? 15.293 -2.626 4.071 1.00 93.94 198 SER A O 1
ATOM 1618 N N . HIS A 1 199 ? 15.221 -4.779 3.447 1.00 93.56 199 HIS A N 1
ATOM 1619 C CA . HIS A 1 199 ? 15.969 -5.307 4.594 1.00 93.56 199 HIS A CA 1
ATOM 1620 C C . HIS A 1 199 ? 17.419 -5.681 4.257 1.00 93.56 199 HIS A C 1
ATOM 1622 O O . HIS A 1 199 ? 18.086 -6.312 5.074 1.00 93.56 199 HIS A O 1
ATOM 1628 N N . SER A 1 200 ? 17.904 -5.318 3.064 1.00 92.81 200 SER A N 1
ATOM 1629 C CA . SER A 1 200 ? 19.261 -5.630 2.588 1.00 92.81 200 SER A CA 1
ATOM 1630 C C . SER A 1 200 ? 19.611 -7.123 2.676 1.00 92.81 200 SER A C 1
ATOM 1632 O O . SER A 1 200 ? 20.722 -7.506 3.042 1.00 92.81 200 SER A O 1
ATOM 1634 N N . GLY A 1 201 ? 18.644 -7.990 2.366 1.00 92.25 201 GLY A N 1
ATOM 1635 C CA . GLY A 1 201 ? 18.834 -9.440 2.374 1.00 92.25 201 GLY A CA 1
ATOM 1636 C C . GLY A 1 201 ? 19.796 -9.907 1.274 1.00 92.25 201 GLY A C 1
ATOM 1637 O O . GLY A 1 201 ? 19.914 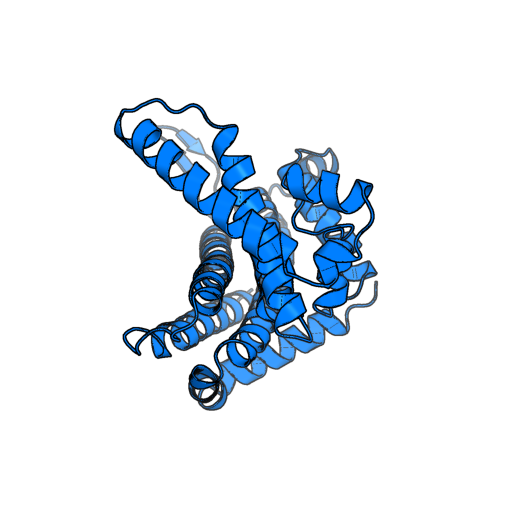-9.283 0.224 1.00 92.25 201 GLY A O 1
ATOM 1638 N N . ARG A 1 202 ? 20.467 -11.054 1.460 1.00 94.19 202 ARG A N 1
ATOM 1639 C CA . ARG A 1 202 ? 21.475 -11.538 0.491 1.00 94.19 202 ARG A CA 1
ATOM 1640 C C . ARG A 1 202 ? 20.921 -11.730 -0.930 1.00 94.19 202 ARG A C 1
ATOM 1642 O O . ARG A 1 202 ? 21.663 -11.513 -1.885 1.00 94.19 202 ARG A O 1
ATOM 1649 N N . LEU A 1 203 ? 19.642 -12.086 -1.075 1.00 91.44 203 LEU A N 1
ATOM 1650 C CA . LEU A 1 203 ? 18.982 -12.236 -2.376 1.00 91.44 203 LEU A CA 1
ATOM 1651 C C . LEU A 1 203 ? 19.056 -10.948 -3.210 1.00 91.44 203 LEU A C 1
ATOM 1653 O O . LEU A 1 203 ? 19.449 -11.007 -4.373 1.00 91.44 203 LEU A O 1
ATOM 1657 N N . CYS A 1 204 ? 18.755 -9.784 -2.620 1.00 93.44 204 CYS A N 1
ATOM 1658 C CA . CYS A 1 204 ? 18.803 -8.527 -3.368 1.00 93.44 204 CYS A CA 1
ATOM 1659 C C . CYS A 1 204 ? 20.232 -8.189 -3.808 1.00 93.44 204 CYS A C 1
ATOM 1661 O O . CYS A 1 204 ? 20.432 -7.732 -4.929 1.00 93.44 204 CYS A O 1
ATOM 1663 N N . VAL A 1 205 ? 21.233 -8.479 -2.968 1.00 93.75 205 VAL A N 1
ATOM 1664 C CA . VAL A 1 205 ? 22.647 -8.262 -3.307 1.00 93.75 205 VAL A CA 1
ATOM 1665 C C . VAL A 1 205 ? 23.064 -9.146 -4.483 1.00 93.75 205 VAL A C 1
ATOM 1667 O O . VAL A 1 205 ? 23.675 -8.648 -5.421 1.00 93.75 205 VAL A O 1
ATOM 1670 N N . MET A 1 206 ? 22.674 -10.425 -4.488 1.00 95.12 206 MET A N 1
ATOM 1671 C CA . MET A 1 206 ? 22.932 -11.327 -5.619 1.00 95.12 206 MET A CA 1
ATOM 1672 C C . MET A 1 206 ? 22.297 -10.807 -6.918 1.00 95.12 206 MET A C 1
ATOM 1674 O O . MET A 1 206 ? 22.950 -10.799 -7.957 1.00 95.12 206 MET A O 1
ATOM 1678 N N . GLN A 1 207 ? 21.048 -10.332 -6.867 1.00 93.88 207 GLN A N 1
ATOM 1679 C CA . GLN A 1 207 ? 20.358 -9.803 -8.050 1.00 93.88 207 GLN A CA 1
ATOM 1680 C C . GLN A 1 207 ? 21.004 -8.511 -8.572 1.00 93.88 207 GLN A C 1
ATOM 1682 O O . GLN A 1 207 ? 21.093 -8.325 -9.785 1.00 93.88 207 GLN A O 1
ATOM 1687 N N . ILE A 1 208 ? 21.493 -7.644 -7.680 1.00 93.88 208 ILE A N 1
ATOM 1688 C CA . ILE A 1 208 ? 22.272 -6.447 -8.040 1.00 93.88 208 ILE A CA 1
ATOM 1689 C C . ILE A 1 208 ? 23.604 -6.841 -8.683 1.00 93.88 208 ILE A C 1
ATOM 1691 O O . ILE A 1 208 ? 23.947 -6.325 -9.742 1.00 93.88 208 ILE A O 1
ATOM 1695 N N . GLU A 1 209 ? 24.332 -7.794 -8.094 1.00 94.00 209 GLU A N 1
ATOM 1696 C CA . GLU A 1 209 ? 25.603 -8.296 -8.636 1.00 94.00 209 GLU A CA 1
ATOM 1697 C C . GLU A 1 209 ? 25.443 -8.881 -10.053 1.00 94.00 209 GLU A C 1
ATOM 1699 O O . GLU A 1 209 ? 26.364 -8.754 -10.869 1.00 94.00 209 GLU A O 1
ATOM 1704 N N . GLN A 1 210 ? 24.289 -9.502 -10.333 1.00 94.62 210 GLN A N 1
ATOM 1705 C CA . GLN A 1 210 ? 23.941 -10.145 -11.606 1.00 94.62 210 GLN A CA 1
ATOM 1706 C C . GLN A 1 210 ? 23.368 -9.180 -12.660 1.00 94.62 210 GLN A C 1
ATOM 1708 O O . GLN A 1 210 ? 23.483 -9.464 -13.849 1.00 94.62 210 GLN A O 1
ATOM 1713 N N . SER A 1 211 ? 22.788 -8.043 -12.257 1.00 93.81 211 SER A N 1
ATOM 1714 C CA . SER A 1 211 ? 22.092 -7.102 -13.156 1.00 93.81 211 SER A CA 1
ATOM 1715 C C . SER A 1 211 ? 22.945 -5.862 -13.452 1.00 93.81 211 SER A C 1
ATOM 1717 O O . SER A 1 211 ? 22.652 -4.752 -12.998 1.00 93.81 211 SER A O 1
ATOM 1719 N N . ARG A 1 212 ? 24.066 -6.054 -14.158 1.00 89.56 212 ARG A N 1
ATOM 1720 C CA . ARG A 1 212 ? 25.087 -5.001 -14.349 1.00 89.56 212 ARG A CA 1
ATOM 1721 C C . ARG A 1 212 ? 24.840 -4.081 -15.540 1.00 89.56 212 ARG A C 1
ATOM 1723 O O . ARG A 1 212 ? 25.353 -2.968 -15.556 1.00 89.56 212 ARG A O 1
ATOM 1730 N N . ASP A 1 213 ? 24.105 -4.550 -16.534 1.00 93.12 213 ASP A N 1
ATOM 1731 C CA . ASP A 1 213 ? 23.804 -3.809 -17.755 1.00 93.12 213 ASP A CA 1
ATOM 1732 C C . ASP A 1 213 ? 22.354 -3.297 -17.755 1.00 93.12 213 ASP A C 1
ATOM 1734 O O . ASP A 1 213 ? 21.489 -3.806 -17.044 1.00 93.12 213 ASP A O 1
ATOM 1738 N N . ILE A 1 214 ? 22.069 -2.289 -18.581 1.00 94.31 214 ILE A N 1
ATOM 1739 C CA . ILE A 1 214 ? 20.740 -1.665 -18.644 1.00 94.31 214 ILE A CA 1
ATOM 1740 C C . ILE A 1 214 ? 19.643 -2.662 -19.047 1.00 94.31 214 ILE A C 1
ATOM 1742 O O . ILE A 1 214 ? 18.506 -2.519 -18.600 1.00 94.31 214 ILE A O 1
ATOM 1746 N N . ILE A 1 215 ? 19.949 -3.681 -19.859 1.00 94.44 215 ILE A N 1
ATOM 1747 C CA . ILE A 1 215 ? 18.947 -4.649 -20.326 1.00 94.44 215 ILE A CA 1
ATOM 1748 C C . ILE A 1 215 ? 18.504 -5.530 -19.155 1.00 94.44 215 ILE A C 1
ATOM 1750 O O . ILE A 1 215 ? 17.302 -5.676 -18.922 1.00 94.44 215 ILE A O 1
ATOM 1754 N N . SER A 1 216 ? 19.452 -6.070 -18.382 1.00 95.00 216 SER A N 1
ATOM 1755 C CA . SER A 1 216 ? 19.135 -6.861 -17.186 1.00 95.00 216 SER A CA 1
ATOM 1756 C C . SER A 1 216 ? 18.447 -6.022 -16.104 1.00 95.00 216 SER A C 1
ATOM 1758 O O . SER A 1 216 ? 17.453 -6.462 -15.524 1.00 95.00 216 SER A O 1
ATOM 1760 N N . GLN A 1 217 ? 18.877 -4.776 -15.893 1.00 95.56 217 GLN A N 1
ATOM 1761 C CA . GLN A 1 217 ? 18.212 -3.859 -14.960 1.00 95.56 217 GLN A CA 1
ATOM 1762 C C . GLN A 1 217 ? 16.782 -3.509 -15.396 1.00 95.56 217 GLN A C 1
ATOM 1764 O O . GLN A 1 217 ? 15.875 -3.471 -14.563 1.00 95.56 217 GLN A O 1
ATOM 1769 N N . LYS A 1 218 ? 16.542 -3.303 -16.698 1.00 94.25 218 LYS A N 1
ATOM 1770 C CA . LYS A 1 218 ? 15.196 -3.064 -17.239 1.00 94.25 218 LYS A CA 1
ATOM 1771 C C . LYS A 1 218 ? 14.306 -4.288 -17.072 1.00 94.25 218 LYS A C 1
ATOM 1773 O O . LYS A 1 218 ? 13.159 -4.129 -16.673 1.00 94.25 218 LYS A O 1
ATOM 1778 N N . ALA A 1 219 ? 14.821 -5.497 -17.300 1.00 94.00 219 ALA A N 1
ATOM 1779 C CA . ALA A 1 219 ? 14.060 -6.722 -17.059 1.00 94.00 219 ALA A CA 1
ATOM 1780 C C . ALA A 1 219 ? 13.614 -6.835 -15.588 1.00 94.00 219 ALA A C 1
ATOM 1782 O O . ALA A 1 219 ? 12.466 -7.189 -15.312 1.00 94.00 219 ALA A O 1
ATOM 1783 N N . MET A 1 220 ? 14.488 -6.456 -14.648 1.00 94.81 220 MET A N 1
ATOM 1784 C CA . MET A 1 220 ? 14.136 -6.368 -13.229 1.00 94.81 220 MET A CA 1
ATOM 1785 C C . MET A 1 220 ? 13.081 -5.287 -12.958 1.00 94.81 220 MET A C 1
ATOM 1787 O O . MET A 1 220 ? 12.129 -5.537 -12.224 1.00 94.81 220 MET A O 1
ATOM 1791 N N . ALA A 1 221 ? 13.199 -4.102 -13.560 1.00 95.25 221 ALA A N 1
ATOM 1792 C CA . ALA A 1 221 ? 12.202 -3.039 -13.421 1.00 95.25 221 ALA A CA 1
ATOM 1793 C C . ALA A 1 221 ? 10.829 -3.427 -14.007 1.00 95.25 221 ALA A C 1
ATOM 1795 O O . ALA A 1 221 ? 9.801 -3.153 -13.390 1.00 95.25 221 ALA A O 1
ATOM 1796 N N . ASP A 1 222 ? 10.796 -4.117 -15.150 1.00 94.00 222 ASP A N 1
ATOM 1797 C CA . ASP A 1 222 ? 9.566 -4.545 -15.830 1.00 94.00 222 ASP A CA 1
ATOM 1798 C C .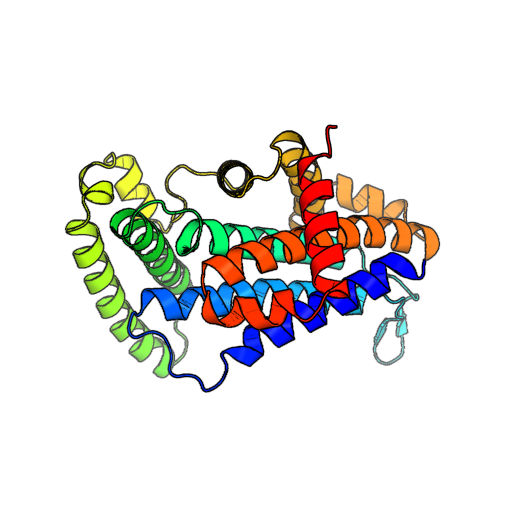 ASP A 1 222 ? 8.748 -5.550 -15.006 1.00 94.00 222 ASP A C 1
ATOM 1800 O O . ASP A 1 222 ? 7.514 -5.568 -15.097 1.00 94.00 222 ASP A O 1
ATOM 1804 N N . LEU A 1 223 ? 9.416 -6.358 -14.174 1.00 92.62 223 LEU A N 1
ATOM 1805 C CA . LEU A 1 223 ? 8.760 -7.209 -13.181 1.00 92.62 223 LEU A CA 1
ATOM 1806 C C . LEU A 1 223 ? 7.972 -6.362 -12.170 1.00 92.62 223 LEU A C 1
ATOM 1808 O O . LEU A 1 223 ? 6.819 -6.658 -11.875 1.00 92.62 223 LEU A O 1
ATOM 1812 N N . TYR A 1 224 ? 8.558 -5.276 -11.671 1.00 94.94 224 TYR A N 1
ATOM 1813 C CA . TYR A 1 224 ? 7.894 -4.399 -10.706 1.00 94.94 224 TYR A CA 1
ATOM 1814 C C . TYR A 1 224 ? 6.834 -3.495 -11.344 1.00 94.94 224 TYR A C 1
ATOM 1816 O O . TYR A 1 224 ? 5.808 -3.230 -10.717 1.00 94.94 224 TYR A O 1
ATOM 1824 N N . ILE A 1 225 ? 7.017 -3.084 -12.604 1.00 95.69 225 ILE A N 1
ATOM 1825 C CA . ILE A 1 225 ? 5.983 -2.380 -13.379 1.00 95.69 225 ILE A CA 1
ATOM 1826 C C . ILE A 1 225 ? 4.731 -3.249 -13.516 1.00 95.69 225 ILE A C 1
ATOM 1828 O O . ILE A 1 225 ? 3.624 -2.748 -13.333 1.00 95.69 225 ILE A O 1
ATOM 1832 N N . GLN A 1 226 ? 4.891 -4.551 -13.781 1.00 94.00 226 GLN A N 1
ATOM 1833 C CA . GLN A 1 226 ? 3.767 -5.491 -13.822 1.00 94.00 226 GLN A CA 1
ATOM 1834 C C . GLN A 1 226 ? 2.952 -5.444 -12.521 1.00 94.00 226 GLN A C 1
ATOM 1836 O O . GLN A 1 226 ? 1.731 -5.312 -12.566 1.00 94.00 226 GLN A O 1
ATOM 1841 N N . PHE A 1 227 ? 3.620 -5.468 -11.366 1.00 94.00 227 PHE A N 1
ATOM 1842 C CA . PHE A 1 227 ? 2.934 -5.378 -10.076 1.00 94.00 227 PHE A CA 1
ATOM 1843 C C . PHE A 1 227 ? 2.310 -4.006 -9.835 1.00 94.00 227 PHE A C 1
ATOM 1845 O O . PHE A 1 227 ? 1.212 -3.929 -9.294 1.00 94.00 227 PHE A O 1
ATOM 1852 N N . CYS A 1 228 ? 2.952 -2.920 -10.269 1.00 97.25 228 CYS A N 1
ATOM 1853 C CA . CYS A 1 228 ? 2.368 -1.581 -10.183 1.00 97.25 228 CYS A CA 1
ATOM 1854 C C . CYS A 1 228 ? 1.059 -1.477 -10.976 1.00 97.25 228 CYS A C 1
ATOM 1856 O O . CYS A 1 228 ? 0.105 -0.877 -10.488 1.00 97.25 228 CYS A O 1
ATOM 1858 N N . LEU A 1 229 ? 0.993 -2.087 -12.162 1.00 97.50 229 LEU A N 1
ATOM 1859 C CA . LEU A 1 229 ? -0.223 -2.133 -12.978 1.00 97.50 229 LEU A CA 1
ATOM 1860 C C . LEU A 1 229 ? -1.355 -2.878 -12.264 1.00 97.50 229 LEU A C 1
ATOM 1862 O O . LEU A 1 229 ? -2.490 -2.412 -12.249 1.00 97.50 229 LEU A O 1
ATOM 1866 N N . GLU A 1 230 ? -1.044 -3.996 -11.611 1.00 95.62 230 GLU A N 1
ATOM 1867 C CA . GLU A 1 230 ? -2.020 -4.766 -10.832 1.00 95.62 230 GLU A CA 1
ATOM 1868 C C . GLU A 1 230 ? -2.481 -4.028 -9.569 1.00 95.62 230 GLU A C 1
ATOM 1870 O O . GLU A 1 230 ? -3.667 -4.055 -9.239 1.00 95.62 230 GLU A O 1
ATOM 1875 N N . ILE A 1 231 ? -1.567 -3.335 -8.881 1.00 97.44 231 ILE A N 1
ATOM 1876 C CA . ILE A 1 231 ? -1.893 -2.487 -7.727 1.00 97.44 231 ILE A CA 1
ATOM 1877 C C . ILE A 1 231 ? -2.804 -1.336 -8.163 1.00 97.44 231 ILE A C 1
ATOM 1879 O O . ILE A 1 231 ? -3.822 -1.106 -7.514 1.00 97.44 231 ILE A O 1
ATOM 1883 N N . LEU A 1 232 ? -2.485 -0.638 -9.261 1.00 98.06 232 LEU A N 1
ATOM 1884 C CA . LEU A 1 232 ? -3.331 0.437 -9.790 1.00 98.06 232 LEU A CA 1
ATOM 1885 C C . LEU A 1 232 ? -4.703 -0.078 -10.204 1.00 98.06 232 LEU A C 1
ATOM 1887 O O . LEU A 1 232 ? -5.701 0.537 -9.849 1.00 98.06 232 LEU A O 1
ATOM 1891 N N . ALA A 1 233 ? -4.768 -1.209 -10.908 1.00 97.56 233 ALA A N 1
ATOM 1892 C CA . ALA A 1 233 ? -6.034 -1.789 -11.332 1.00 97.56 233 ALA A CA 1
ATOM 1893 C C . ALA A 1 233 ? -6.962 -2.056 -10.137 1.00 97.56 233 ALA A C 1
ATOM 1895 O O . ALA A 1 233 ? -8.121 -1.642 -10.129 1.00 97.56 233 ALA A O 1
ATOM 1896 N N . ARG A 1 234 ? -6.431 -2.685 -9.082 1.00 97.06 234 ARG A N 1
ATOM 1897 C CA . ARG A 1 234 ? -7.183 -2.931 -7.845 1.00 97.06 234 ARG A CA 1
ATOM 1898 C C . ARG A 1 234 ? -7.547 -1.645 -7.116 1.00 97.06 234 ARG A C 1
ATOM 1900 O O . ARG A 1 234 ? -8.682 -1.505 -6.674 1.00 97.06 234 ARG A O 1
ATOM 1907 N N . LEU A 1 235 ? -6.613 -0.698 -7.024 1.00 97.94 235 LEU A N 1
ATOM 1908 C CA . LEU A 1 235 ? -6.866 0.602 -6.415 1.00 97.94 235 LEU A CA 1
ATOM 1909 C C . LEU A 1 235 ? -8.007 1.332 -7.127 1.00 97.94 235 LEU A C 1
ATOM 1911 O O . LEU A 1 235 ? -8.868 1.870 -6.448 1.00 97.94 235 LEU A O 1
ATOM 1915 N N . ILE A 1 236 ? -8.041 1.333 -8.462 1.00 97.62 236 ILE A N 1
ATOM 1916 C CA . ILE A 1 236 ? -9.103 1.967 -9.252 1.00 97.62 236 ILE A CA 1
ATOM 1917 C C . ILE A 1 236 ? -10.461 1.333 -8.927 1.00 97.62 236 ILE A C 1
ATOM 1919 O O . ILE A 1 236 ? -11.400 2.061 -8.604 1.00 97.62 236 ILE A O 1
ATOM 1923 N N . HIS A 1 237 ? -10.563 -0.001 -8.938 1.00 96.25 237 HIS A N 1
ATOM 1924 C CA . HIS A 1 237 ? -11.796 -0.704 -8.560 1.00 96.25 237 HIS A CA 1
ATOM 1925 C C . HIS A 1 237 ? -12.265 -0.330 -7.151 1.00 96.25 237 HIS A C 1
ATOM 1927 O O . HIS A 1 237 ? -13.404 0.100 -6.956 1.00 96.25 237 HIS A O 1
ATOM 1933 N N . ASP A 1 238 ? -11.367 -0.445 -6.179 1.00 96.50 238 ASP A N 1
ATOM 1934 C CA . ASP A 1 238 ? -11.664 -0.209 -4.771 1.00 96.50 238 ASP A CA 1
ATOM 1935 C C . ASP A 1 238 ? -11.975 1.266 -4.485 1.00 96.50 238 ASP A C 1
ATOM 1937 O O . ASP A 1 238 ? -12.835 1.583 -3.661 1.00 96.50 238 ASP A O 1
ATOM 1941 N N . TYR A 1 239 ? -11.318 2.189 -5.189 1.00 95.12 239 TYR A N 1
ATOM 1942 C CA . TYR A 1 239 ? -11.552 3.620 -5.043 1.00 95.12 239 TYR A CA 1
ATOM 1943 C C . TYR A 1 239 ? -12.907 4.038 -5.616 1.00 95.12 239 TYR A C 1
ATOM 1945 O O . TYR A 1 239 ? -13.585 4.863 -5.010 1.00 95.12 239 TYR A O 1
ATOM 1953 N N . ILE A 1 240 ? -13.355 3.435 -6.721 1.00 94.12 240 ILE A N 1
ATOM 1954 C CA . ILE A 1 240 ? -14.702 3.671 -7.261 1.00 94.12 240 ILE A CA 1
ATOM 1955 C C . ILE A 1 240 ? -15.775 3.161 -6.291 1.00 94.12 240 ILE A C 1
ATOM 1957 O O . ILE A 1 240 ? -16.798 3.818 -6.113 1.00 94.12 240 ILE A O 1
ATOM 1961 N N . LEU A 1 241 ? -15.547 2.026 -5.620 1.00 92.38 241 LEU A N 1
ATOM 1962 C CA . LEU A 1 241 ? -16.449 1.544 -4.565 1.00 92.38 241 LEU A CA 1
ATOM 1963 C C . LEU A 1 241 ? -16.466 2.491 -3.358 1.00 92.38 241 LEU A C 1
ATOM 1965 O O . LEU A 1 241 ? -17.519 2.752 -2.775 1.00 92.38 241 LEU A O 1
ATOM 1969 N N . TYR A 1 242 ? -15.300 3.021 -2.994 1.00 91.31 242 TYR A N 1
ATOM 1970 C CA . TYR A 1 242 ? -15.152 3.973 -1.900 1.00 91.31 242 TYR A CA 1
ATOM 1971 C C . TYR A 1 242 ? -15.790 5.340 -2.203 1.00 91.31 242 TYR A C 1
ATOM 1973 O O . TYR A 1 242 ? -16.417 5.931 -1.319 1.00 91.31 242 TYR A O 1
ATOM 1981 N N . MET A 1 243 ? -15.667 5.815 -3.446 1.00 90.00 243 MET A N 1
ATOM 1982 C CA . MET A 1 243 ? -16.181 7.090 -3.952 1.00 90.00 243 MET A CA 1
ATOM 1983 C C . MET A 1 243 ? -17.008 6.880 -5.236 1.00 90.00 243 MET A C 1
ATOM 1985 O O . MET A 1 243 ? -16.522 7.167 -6.338 1.00 90.00 243 MET A O 1
ATOM 1989 N N . PRO A 1 244 ? -18.272 6.425 -5.122 1.00 90.75 244 PRO A N 1
ATOM 1990 C CA . PRO A 1 244 ? -19.110 6.072 -6.274 1.00 90.75 244 PRO A CA 1
ATOM 1991 C C . PRO A 1 244 ? -19.310 7.197 -7.293 1.00 90.75 244 PRO A C 1
ATOM 1993 O O . PRO A 1 244 ? -19.434 6.927 -8.486 1.00 90.75 244 PRO A O 1
ATOM 1996 N N . ASP A 1 245 ? -19.265 8.457 -6.854 1.00 88.94 245 ASP A N 1
ATOM 1997 C CA . ASP A 1 245 ? -19.391 9.629 -7.728 1.00 88.94 245 ASP A CA 1
ATOM 1998 C C . ASP A 1 245 ? -18.282 9.705 -8.787 1.00 88.94 245 ASP A C 1
ATOM 2000 O O . ASP A 1 245 ? -18.464 10.340 -9.822 1.00 88.94 245 ASP A O 1
ATOM 2004 N N . SER A 1 246 ? -17.147 9.033 -8.572 1.00 90.81 246 SER A N 1
ATOM 2005 C CA . SER A 1 246 ? -16.039 8.964 -9.533 1.00 90.81 246 SER A CA 1
ATOM 2006 C C . SER A 1 246 ? -16.231 7.907 -10.633 1.00 90.81 246 SER A C 1
ATOM 2008 O O . SER A 1 246 ? -15.509 7.924 -11.631 1.00 90.81 246 SER A O 1
ATOM 2010 N N . LYS A 1 247 ? -17.232 7.019 -10.509 1.00 93.69 247 LYS A N 1
ATOM 2011 C CA . LYS A 1 247 ? -17.468 5.887 -11.429 1.00 93.69 247 LYS A CA 1
ATOM 2012 C C . LYS A 1 247 ? -17.621 6.316 -12.885 1.00 93.69 247 LYS A C 1
ATOM 2014 O O . LYS A 1 247 ? -17.048 5.685 -13.769 1.00 93.69 247 LYS A O 1
ATOM 2019 N N . HIS A 1 248 ? -18.332 7.417 -13.126 1.00 93.88 248 HIS A N 1
ATOM 2020 C CA . HIS A 1 248 ? -18.568 7.928 -14.477 1.00 93.88 248 HIS A CA 1
ATOM 2021 C C . HIS A 1 248 ? -17.259 8.230 -15.228 1.00 93.88 248 HIS A C 1
ATOM 2023 O O . HIS A 1 248 ? -17.179 7.973 -16.424 1.00 93.88 248 HIS A O 1
ATOM 2029 N N . VAL A 1 249 ? -16.213 8.708 -14.538 1.00 94.44 249 VAL A N 1
ATOM 2030 C CA . VAL A 1 249 ? -14.894 8.988 -15.138 1.00 94.44 249 VAL A CA 1
ATOM 2031 C C . VAL A 1 249 ? -14.245 7.710 -15.655 1.00 94.44 249 VAL A C 1
ATOM 2033 O O . VAL A 1 249 ? -13.611 7.709 -16.707 1.00 94.44 249 VAL A O 1
ATOM 2036 N N . HIS A 1 250 ? -14.411 6.610 -14.921 1.00 95.88 250 HIS A N 1
ATOM 2037 C CA . HIS A 1 250 ? -13.902 5.310 -15.331 1.00 95.88 250 HIS A CA 1
ATOM 2038 C C . HIS A 1 250 ? -14.650 4.748 -16.538 1.00 95.88 250 HIS A C 1
ATOM 2040 O O . HIS A 1 250 ? -14.016 4.263 -17.466 1.00 95.88 250 HIS A O 1
ATOM 2046 N N . GLU A 1 251 ? -15.976 4.871 -16.563 1.00 93.56 251 GLU A N 1
ATOM 2047 C CA . GLU A 1 251 ? -16.811 4.308 -17.629 1.00 93.56 251 GLU A CA 1
ATOM 2048 C C . GLU A 1 251 ? -16.612 5.000 -18.987 1.00 93.56 251 GLU A C 1
ATOM 2050 O O . GLU A 1 251 ? -16.676 4.335 -20.022 1.00 93.56 251 GLU A O 1
ATOM 2055 N N . VAL A 1 252 ? -16.334 6.311 -18.997 1.00 96.00 252 VAL A N 1
ATOM 2056 C CA . VAL A 1 252 ? -16.117 7.073 -20.243 1.00 96.00 252 VAL A CA 1
ATOM 2057 C C . VAL A 1 252 ? -14.721 6.885 -20.841 1.00 96.00 252 VAL A C 1
ATOM 2059 O O . VAL A 1 252 ? -14.543 7.076 -22.042 1.00 96.00 252 VAL A O 1
ATOM 2062 N N . ASN A 1 253 ? -13.724 6.496 -20.040 1.00 96.25 253 ASN A N 1
ATOM 2063 C CA . ASN A 1 253 ? -12.377 6.203 -20.529 1.00 96.25 253 ASN A CA 1
ATOM 2064 C C . ASN A 1 253 ? -12.236 4.708 -20.849 1.00 96.25 253 ASN A C 1
ATOM 2066 O O . ASN A 1 253 ? -11.659 3.941 -20.077 1.00 96.25 253 ASN A O 1
ATOM 2070 N N . HIS A 1 254 ? -12.779 4.291 -21.995 1.00 96.62 254 HIS A N 1
ATOM 2071 C CA . HIS A 1 254 ? -12.845 2.880 -22.392 1.00 96.62 254 HIS A CA 1
ATOM 2072 C C . HIS A 1 254 ? -11.478 2.186 -22.454 1.00 96.62 254 HIS A C 1
ATOM 2074 O O . HIS A 1 254 ? -11.377 1.012 -22.099 1.00 96.62 254 HIS A O 1
ATOM 2080 N N . GLU A 1 255 ? -10.426 2.894 -22.875 1.00 97.38 255 GLU A N 1
ATOM 2081 C CA . GLU A 1 255 ? -9.078 2.326 -22.952 1.00 97.38 255 GLU A CA 1
ATOM 2082 C C . GLU A 1 255 ? -8.517 2.049 -21.551 1.00 97.38 255 GLU A C 1
ATOM 2084 O O . GLU A 1 255 ? -8.087 0.932 -21.258 1.00 97.38 255 GLU A O 1
ATOM 2089 N N . ALA A 1 256 ? -8.585 3.030 -20.645 1.00 97.38 256 ALA A N 1
ATOM 2090 C CA . ALA A 1 256 ? -8.135 2.828 -19.271 1.00 97.38 256 ALA A CA 1
ATOM 2091 C C . ALA A 1 256 ? -8.990 1.786 -18.536 1.00 97.38 256 ALA A C 1
ATOM 2093 O O . ALA A 1 256 ? -8.449 0.983 -17.775 1.00 97.38 256 ALA A O 1
ATOM 2094 N N . ALA A 1 257 ? -10.303 1.751 -18.785 1.00 97.12 257 ALA A N 1
ATOM 2095 C CA . ALA A 1 257 ? -11.194 0.732 -18.238 1.00 97.12 257 ALA A CA 1
ATOM 2096 C C . ALA A 1 257 ? -10.811 -0.678 -18.702 1.00 97.12 257 ALA A C 1
ATOM 2098 O O . ALA A 1 257 ? -10.698 -1.587 -17.879 1.00 97.12 257 ALA A O 1
ATOM 2099 N N . PHE A 1 258 ? -10.518 -0.848 -19.994 1.00 97.56 258 PHE A N 1
ATOM 2100 C CA . PHE A 1 258 ? -10.047 -2.118 -20.540 1.00 97.56 258 PHE A CA 1
ATOM 2101 C C . PHE A 1 258 ? -8.766 -2.601 -19.847 1.00 97.56 258 PHE A C 1
ATOM 2103 O O . PHE A 1 258 ? -8.706 -3.747 -19.396 1.00 97.56 258 PHE A O 1
ATOM 2110 N N . TYR A 1 259 ? -7.753 -1.739 -19.717 1.00 97.88 259 TYR A N 1
ATOM 2111 C CA . TYR A 1 259 ? -6.498 -2.132 -19.073 1.00 97.88 259 TYR A CA 1
ATOM 2112 C C . TYR A 1 259 ? -6.644 -2.335 -17.563 1.00 97.88 259 TYR A C 1
ATOM 2114 O O . TYR A 1 259 ? -6.018 -3.242 -17.018 1.00 97.88 259 TYR A O 1
ATOM 2122 N N . THR A 1 260 ? -7.503 -1.568 -16.890 1.00 97.62 260 THR A N 1
ATOM 2123 C CA . THR A 1 260 ? -7.840 -1.801 -15.475 1.00 97.62 260 THR A CA 1
ATOM 2124 C C . THR A 1 260 ? -8.365 -3.228 -15.294 1.00 97.62 260 THR A C 1
ATOM 2126 O O . THR A 1 260 ? -7.809 -3.999 -14.515 1.00 97.62 260 THR A O 1
ATOM 2129 N N . GLU A 1 261 ? -9.352 -3.630 -16.095 1.00 97.00 261 GLU A N 1
ATOM 2130 C CA . GLU A 1 261 ? -9.924 -4.981 -16.064 1.00 97.00 261 GLU A CA 1
ATOM 2131 C C . GLU A 1 261 ? -8.910 -6.073 -16.422 1.00 97.00 261 GLU A C 1
ATOM 2133 O O . GLU A 1 261 ? -8.870 -7.135 -15.793 1.00 97.00 261 GLU A O 1
ATOM 2138 N N . LEU A 1 262 ? -8.075 -5.829 -17.436 1.00 96.31 262 LEU A N 1
ATOM 2139 C CA . LEU A 1 262 ? -7.048 -6.773 -17.863 1.00 96.31 262 LEU A CA 1
ATOM 2140 C C . LEU A 1 262 ? -6.061 -7.066 -16.727 1.00 96.31 262 LEU A C 1
ATOM 2142 O O . LEU A 1 262 ? -5.841 -8.230 -16.392 1.00 96.31 262 LEU A O 1
ATOM 2146 N N . TYR A 1 263 ? -5.491 -6.029 -16.111 1.00 95.56 263 TYR A N 1
ATOM 2147 C CA . TYR A 1 263 ? -4.496 -6.198 -15.050 1.00 95.56 263 TYR A CA 1
ATOM 2148 C C . TYR A 1 263 ? -5.112 -6.668 -13.732 1.00 95.56 263 TYR A C 1
ATOM 2150 O O . TYR A 1 263 ? -4.478 -7.443 -13.013 1.00 95.56 263 TYR A O 1
ATOM 2158 N N . TYR A 1 264 ? -6.372 -6.322 -13.456 1.00 94.25 264 TYR A N 1
ATOM 2159 C CA . TYR A 1 264 ? -7.122 -6.927 -12.358 1.00 94.25 264 TYR A CA 1
ATOM 2160 C C . TYR A 1 264 ? -7.245 -8.452 -12.534 1.00 94.25 264 TYR A C 1
ATOM 2162 O O . TYR A 1 264 ? -6.967 -9.220 -11.609 1.00 94.25 264 TYR A O 1
ATOM 2170 N N . LYS A 1 265 ? -7.593 -8.918 -13.744 1.00 92.50 265 LYS A N 1
ATOM 2171 C CA . LYS A 1 265 ? -7.712 -10.352 -14.062 1.00 92.50 265 LYS A CA 1
ATOM 2172 C C . LYS A 1 265 ? -6.370 -11.072 -14.045 1.00 92.50 265 LYS A C 1
ATOM 2174 O O . LYS A 1 265 ? -6.293 -12.150 -13.459 1.00 92.50 265 LYS A O 1
ATOM 2179 N N . ILE A 1 266 ? -5.324 -10.485 -14.632 1.00 89.94 266 ILE A N 1
ATOM 2180 C CA . ILE A 1 266 ? -3.970 -11.060 -14.619 1.00 89.94 266 ILE A CA 1
ATOM 2181 C C . ILE A 1 266 ? -3.532 -11.327 -13.175 1.00 89.94 266 ILE A C 1
ATOM 2183 O O . ILE A 1 266 ? -3.204 -12.466 -12.844 1.00 89.94 266 ILE A O 1
ATOM 2187 N N . GLY A 1 267 ? -3.647 -10.336 -12.285 1.00 82.81 267 GLY A N 1
ATOM 2188 C CA . GLY A 1 267 ? -3.266 -10.489 -10.878 1.00 82.81 267 GLY A CA 1
ATOM 2189 C C . GLY A 1 267 ? -4.076 -11.540 -10.100 1.00 82.81 267 GLY A C 1
ATOM 2190 O O . GLY A 1 267 ? -3.649 -11.962 -9.029 1.00 82.81 267 GLY A O 1
ATOM 2191 N N . ASN A 1 268 ? -5.235 -11.973 -10.609 1.00 82.81 268 ASN A N 1
ATOM 2192 C CA . ASN A 1 268 ? -6.062 -13.034 -10.015 1.00 82.81 268 ASN A CA 1
ATOM 2193 C C . ASN A 1 268 ? -5.801 -14.423 -10.621 1.00 82.81 268 ASN A C 1
ATOM 2195 O O . ASN A 1 268 ? -6.150 -15.436 -10.014 1.00 82.81 268 ASN A O 1
ATOM 2199 N N . GLN A 1 269 ? -5.224 -14.488 -11.822 1.00 78.50 269 GLN A N 1
ATOM 2200 C CA . GLN A 1 269 ? -5.022 -15.732 -12.569 1.00 78.50 269 GLN A CA 1
ATOM 2201 C C . GLN A 1 269 ? -3.612 -16.308 -12.431 1.00 78.50 269 GLN A C 1
ATOM 2203 O O . GLN A 1 269 ? -3.413 -17.477 -12.767 1.00 78.50 269 GLN A O 1
ATOM 2208 N N . ILE A 1 270 ? -2.644 -15.535 -11.927 1.00 68.00 270 ILE A N 1
ATOM 2209 C CA . ILE A 1 270 ? -1.278 -16.026 -11.737 1.00 68.00 270 ILE A CA 1
ATOM 2210 C C . ILE A 1 270 ? -1.270 -17.106 -10.649 1.00 68.00 270 ILE A C 1
ATOM 2212 O O . ILE A 1 270 ? -1.445 -16.843 -9.457 1.00 68.00 270 ILE A O 1
ATOM 2216 N N . LYS A 1 271 ? -1.062 -18.344 -11.096 1.00 55.94 271 LYS A N 1
ATOM 2217 C CA . LYS A 1 271 ? -0.766 -19.509 -10.267 1.00 55.94 271 LYS A CA 1
ATOM 2218 C C . LYS A 1 271 ? 0.712 -19.831 -10.470 1.00 55.94 271 LYS A C 1
ATOM 2220 O O . LYS A 1 271 ? 1.129 -20.011 -11.612 1.00 55.94 271 LYS A O 1
ATOM 2225 N N . PHE A 1 272 ? 1.476 -19.830 -9.382 1.00 52.78 272 PHE A N 1
ATOM 2226 C CA . PHE A 1 272 ? 2.853 -20.321 -9.365 1.00 52.78 272 PHE A CA 1
ATOM 2227 C C . PHE A 1 272 ? 2.864 -21.829 -9.123 1.00 52.78 272 PHE A C 1
ATOM 2229 O O . PHE A 1 272 ? 2.024 -22.292 -8.315 1.00 52.78 272 PHE A O 1
#